Protein AF-A0A661GG64-F1 (afdb_monomer)

pLDDT: mean 76.2, std 14.27, range [30.06, 95.12]

Structure (mmCIF, N/CA/C/O backbone):
data_AF-A0A661GG64-F1
#
_entry.id   AF-A0A661GG64-F1
#
loop_
_atom_site.group_PDB
_atom_site.id
_atom_site.type_symbol
_atom_site.label_atom_id
_atom_site.label_alt_id
_atom_site.label_comp_id
_atom_site.label_asym_id
_atom_site.label_entity_id
_atom_site.label_seq_id
_atom_site.pdbx_PDB_ins_code
_atom_site.Cartn_x
_atom_site.Cartn_y
_atom_site.Cartn_z
_atom_site.occupancy
_atom_site.B_iso_or_equiv
_atom_site.auth_seq_id
_atom_site.auth_comp_id
_atom_site.auth_asym_id
_atom_site.auth_atom_id
_atom_site.pdbx_PDB_model_num
ATOM 1 N N . MET A 1 1 ? 3.952 -3.478 43.920 1.00 41.31 1 MET A N 1
ATOM 2 C CA . MET A 1 1 ? 2.700 -4.270 43.962 1.00 41.31 1 MET A CA 1
ATOM 3 C C . MET A 1 1 ? 1.398 -3.461 43.887 1.00 41.31 1 MET A C 1
ATOM 5 O O . MET A 1 1 ? 0.445 -3.997 43.349 1.00 41.31 1 MET A O 1
ATOM 9 N N . LYS A 1 2 ? 1.307 -2.190 44.330 1.00 33.94 2 LYS A N 1
ATOM 10 C CA . LYS A 1 2 ? 0.066 -1.386 44.162 1.00 33.94 2 LYS A CA 1
ATOM 11 C C . LYS A 1 2 ? -0.179 -0.842 42.740 1.00 33.94 2 LYS A C 1
ATOM 13 O O . LYS A 1 2 ? -1.325 -0.677 42.354 1.00 33.94 2 LYS A O 1
ATOM 18 N N . ARG A 1 3 ? 0.871 -0.614 41.936 1.00 30.06 3 ARG A N 1
ATOM 19 C CA . ARG A 1 3 ? 0.753 -0.073 40.561 1.00 30.06 3 ARG A CA 1
ATOM 20 C C . ARG A 1 3 ? 0.130 -1.041 39.548 1.00 30.06 3 ARG A C 1
ATOM 22 O O . ARG A 1 3 ? -0.479 -0.566 38.600 1.00 3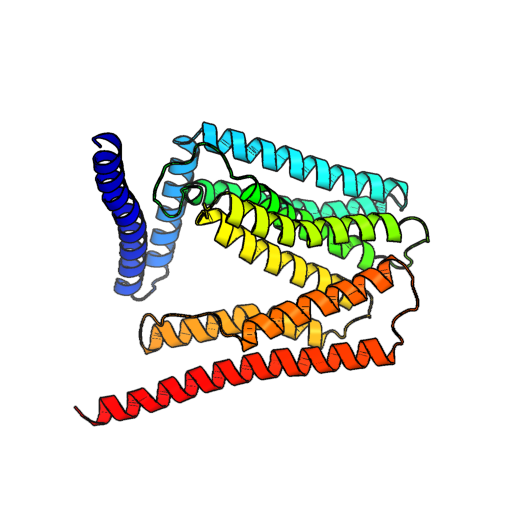0.06 3 ARG A O 1
ATOM 29 N N . THR A 1 4 ? 0.269 -2.351 39.755 1.00 36.44 4 THR A N 1
ATOM 30 C CA . THR A 1 4 ? -0.212 -3.422 38.860 1.00 36.44 4 THR A CA 1
ATOM 31 C C . THR A 1 4 ? -1.707 -3.722 39.014 1.00 36.44 4 THR A C 1
ATOM 33 O O . THR A 1 4 ? -2.356 -4.083 38.042 1.00 36.44 4 THR A O 1
ATOM 36 N N . ALA A 1 5 ? -2.284 -3.526 40.204 1.00 35.72 5 ALA A N 1
ATOM 37 C CA . ALA A 1 5 ? -3.713 -3.762 40.441 1.00 35.72 5 ALA A CA 1
ATOM 38 C C . ALA A 1 5 ? -4.600 -2.628 39.886 1.00 35.72 5 ALA A C 1
ATOM 40 O O . ALA A 1 5 ? -5.660 -2.883 39.323 1.00 35.72 5 ALA A O 1
ATOM 41 N N . THR A 1 6 ? -4.145 -1.372 39.983 1.00 38.12 6 THR A N 1
ATOM 42 C CA . THR A 1 6 ? -4.870 -0.209 39.437 1.00 38.12 6 THR A CA 1
ATOM 43 C C . THR A 1 6 ? -4.856 -0.184 37.907 1.00 38.12 6 THR A C 1
ATOM 45 O O . THR A 1 6 ? -5.827 0.247 37.296 1.00 38.12 6 THR A O 1
ATOM 48 N N . THR A 1 7 ? -3.784 -0.684 37.279 1.00 41.12 7 THR A N 1
ATOM 49 C CA . THR A 1 7 ? -3.731 -0.850 35.817 1.00 41.12 7 THR A CA 1
ATOM 50 C C . THR A 1 7 ? -4.644 -1.975 35.349 1.00 41.12 7 THR A C 1
ATOM 52 O O . THR A 1 7 ? -5.326 -1.778 34.357 1.00 41.12 7 THR A O 1
ATOM 55 N N . ALA A 1 8 ? -4.743 -3.098 36.070 1.00 34.66 8 ALA A N 1
ATOM 56 C CA . ALA A 1 8 ? -5.646 -4.196 35.707 1.00 34.66 8 ALA A CA 1
ATOM 57 C C . ALA A 1 8 ? -7.138 -3.793 35.734 1.00 34.66 8 ALA A C 1
ATOM 59 O O . ALA A 1 8 ? -7.859 -4.074 34.784 1.00 34.66 8 ALA A O 1
ATOM 60 N N . ALA A 1 9 ? -7.588 -3.059 36.759 1.00 35.28 9 ALA A N 1
ATOM 61 C CA . ALA A 1 9 ? -8.985 -2.610 36.861 1.00 35.28 9 ALA A CA 1
ATOM 62 C C . ALA A 1 9 ? -9.363 -1.520 35.829 1.00 35.28 9 ALA A C 1
ATOM 64 O O . ALA A 1 9 ? -10.492 -1.480 35.334 1.00 35.28 9 ALA A O 1
ATOM 65 N N . ALA A 1 10 ? -8.416 -0.647 35.469 1.00 40.19 10 ALA A N 1
ATOM 66 C CA . ALA A 1 10 ? -8.586 0.319 34.378 1.00 40.19 10 ALA A CA 1
ATOM 67 C C . ALA A 1 10 ? -8.561 -0.349 32.985 1.00 40.19 10 ALA A C 1
ATOM 69 O O . ALA A 1 10 ? -9.154 0.164 32.038 1.00 40.19 10 ALA A O 1
ATOM 70 N N . ASN A 1 11 ? -7.882 -1.495 32.869 1.00 40.41 11 ASN A N 1
ATOM 71 C CA . ASN A 1 11 ? -7.735 -2.265 31.636 1.00 40.41 11 ASN A CA 1
ATOM 72 C C . ASN A 1 11 ? -8.997 -3.079 31.307 1.00 40.41 11 ASN A C 1
ATOM 74 O O . ASN A 1 11 ? -9.466 -3.049 30.172 1.00 40.41 11 ASN A O 1
ATOM 78 N N . ASP A 1 12 ? -9.614 -3.712 32.313 1.00 42.12 12 ASP A N 1
ATOM 79 C CA . ASP A 1 12 ? -10.924 -4.349 32.134 1.00 42.12 12 ASP A CA 1
ATOM 80 C C . ASP A 1 12 ? -11.967 -3.315 31.707 1.00 42.12 12 ASP A C 1
ATOM 82 O O . ASP A 1 12 ? -12.683 -3.519 30.737 1.00 42.12 12 ASP A O 1
ATOM 86 N N . THR A 1 13 ? -12.010 -2.149 32.350 1.00 44.72 13 THR A N 1
ATOM 87 C CA . THR A 1 13 ? -13.020 -1.126 32.041 1.00 44.72 13 THR A CA 1
ATOM 88 C C . THR A 1 13 ? -12.858 -0.486 30.657 1.00 44.72 13 THR A C 1
ATOM 90 O O . THR A 1 13 ? -13.869 -0.239 30.001 1.00 44.72 13 THR A O 1
ATOM 93 N N . SER A 1 14 ? -11.637 -0.250 30.160 1.00 46.53 14 SER A N 1
ATOM 94 C CA . SER A 1 14 ? -11.428 0.339 28.825 1.00 46.53 14 SER A CA 1
ATOM 95 C C . SER A 1 14 ? -11.650 -0.668 27.690 1.00 46.53 14 SER A C 1
ATOM 97 O O . SER A 1 14 ? -12.318 -0.344 26.700 1.00 46.53 14 SER A O 1
ATOM 99 N N . HIS A 1 15 ? -11.167 -1.905 27.846 1.00 42.19 15 HIS A N 1
ATOM 100 C CA . HIS A 1 15 ? -11.357 -2.968 26.862 1.00 42.19 15 HIS A CA 1
ATOM 101 C C . HIS 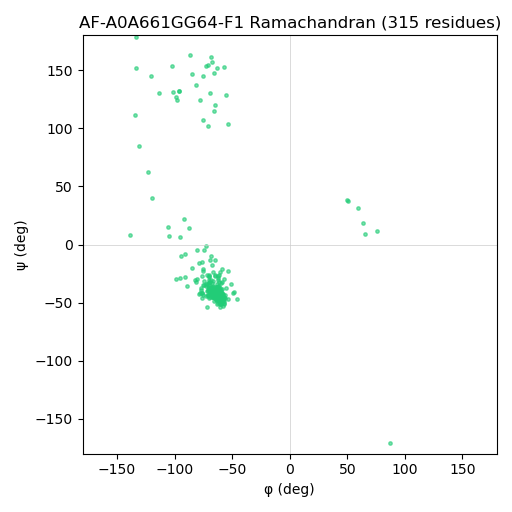A 1 15 ? -12.827 -3.421 26.817 1.00 42.19 15 HIS A C 1
ATOM 103 O O . HIS A 1 15 ? -13.368 -3.621 25.722 1.00 42.19 15 HIS A O 1
ATOM 109 N N . TYR A 1 16 ? -13.516 -3.479 27.969 1.00 48.59 16 TYR A N 1
ATOM 110 C CA . TYR A 1 16 ? -14.974 -3.633 28.016 1.00 48.59 16 TYR A CA 1
ATOM 111 C C . TYR A 1 16 ? -15.685 -2.447 27.369 1.00 48.59 16 TYR A C 1
ATOM 113 O O . TYR A 1 16 ? -16.569 -2.673 26.563 1.00 48.59 16 TYR A O 1
ATOM 121 N N . ALA A 1 17 ? -15.309 -1.192 27.630 1.00 51.25 17 ALA A N 1
ATOM 122 C CA . ALA A 1 17 ? -16.033 -0.041 27.076 1.00 51.25 17 ALA A CA 1
ATOM 123 C C . ALA A 1 17 ? -15.944 0.069 25.539 1.00 51.25 17 ALA A C 1
ATOM 125 O O . ALA A 1 17 ? -16.909 0.461 24.881 1.00 51.25 17 ALA A O 1
ATOM 126 N N . VAL A 1 18 ? -14.798 -0.271 24.935 1.00 53.00 18 VAL A N 1
ATOM 127 C CA . VAL A 1 18 ? -14.625 -0.234 23.469 1.00 53.00 18 VAL A CA 1
ATOM 128 C C . VAL A 1 18 ? -15.327 -1.406 22.788 1.00 53.00 18 VAL A C 1
ATOM 130 O O . VAL A 1 18 ? -15.977 -1.213 21.756 1.00 53.00 18 VAL A O 1
ATOM 133 N N . SER A 1 19 ? -15.197 -2.611 23.347 1.00 56.47 19 SER A N 1
ATOM 134 C CA . SER A 1 19 ? -15.905 -3.788 22.838 1.00 56.47 19 SER A CA 1
ATOM 135 C C . SER A 1 19 ? -17.413 -3.655 23.051 1.00 56.47 19 SER A C 1
ATOM 137 O O . SER A 1 19 ? -18.152 -3.885 22.106 1.00 56.47 19 SER A O 1
ATOM 139 N N . ALA A 1 20 ? -17.864 -3.149 24.201 1.00 59.03 20 ALA A N 1
ATOM 140 C CA . ALA A 1 20 ? -19.267 -2.854 24.483 1.00 59.03 20 ALA A CA 1
ATOM 141 C C . ALA A 1 20 ? -19.845 -1.851 23.488 1.00 59.03 20 ALA A C 1
ATOM 143 O O . ALA A 1 20 ? -20.860 -2.151 22.888 1.00 59.03 20 ALA A O 1
ATOM 144 N N . PHE A 1 21 ? -19.178 -0.724 23.218 1.00 65.31 21 PHE A N 1
ATOM 145 C CA . PHE A 1 21 ? -19.677 0.243 22.231 1.00 65.31 21 PHE A CA 1
ATOM 146 C C . PHE A 1 21 ? -19.769 -0.339 20.815 1.00 65.31 21 PHE A C 1
ATOM 148 O O . PHE A 1 21 ? -20.705 -0.049 20.075 1.00 65.31 21 PHE A O 1
ATOM 155 N N . THR A 1 22 ? -18.771 -1.132 20.415 1.00 64.19 22 THR A N 1
ATOM 156 C CA . THR A 1 22 ? -18.727 -1.724 19.070 1.00 64.19 22 THR A CA 1
ATOM 157 C C . THR A 1 22 ? -19.788 -2.812 18.930 1.00 64.19 22 THR A C 1
ATOM 159 O O . THR A 1 22 ? -20.499 -2.843 17.930 1.00 64.19 22 THR A O 1
ATOM 162 N N . ASN A 1 23 ? -19.931 -3.657 19.949 1.00 67.12 23 ASN A N 1
ATOM 163 C CA . ASN A 1 23 ? -20.942 -4.706 20.006 1.00 67.12 23 ASN A CA 1
ATOM 164 C C . ASN A 1 23 ? -22.347 -4.100 20.087 1.00 67.12 23 ASN A C 1
ATOM 166 O O . ASN A 1 23 ? -23.200 -4.492 19.312 1.00 67.12 23 ASN A O 1
ATOM 170 N N . GLU A 1 24 ? -22.562 -3.071 20.908 1.00 72.00 24 GLU A N 1
ATOM 171 C CA . GLU A 1 24 ? -23.842 -2.362 21.032 1.00 72.00 24 GLU A CA 1
ATOM 172 C C . GLU A 1 24 ? -24.269 -1.721 19.705 1.00 72.00 24 GLU A C 1
ATOM 174 O O . GLU A 1 24 ? -25.427 -1.825 19.311 1.00 72.00 24 GLU A O 1
ATOM 179 N N . LEU A 1 25 ? -23.333 -1.118 18.964 1.00 69.31 25 LEU A N 1
ATOM 180 C CA . LEU A 1 25 ? -23.600 -0.570 17.631 1.00 69.31 25 LEU A CA 1
ATOM 181 C C . LEU A 1 25 ? -23.926 -1.644 16.591 1.00 69.31 25 LEU A C 1
ATOM 183 O O . LEU A 1 25 ? -24.809 -1.435 15.760 1.00 69.31 25 LEU A O 1
ATOM 187 N N . ILE A 1 26 ? -23.203 -2.764 16.605 1.00 71.12 26 ILE A N 1
ATOM 188 C CA . ILE A 1 26 ? -23.466 -3.883 15.693 1.00 71.12 26 ILE A CA 1
ATOM 189 C C . ILE A 1 26 ? -24.816 -4.523 16.036 1.00 71.12 26 ILE A C 1
ATOM 191 O O . ILE A 1 26 ? -25.599 -4.789 15.128 1.00 71.12 26 ILE A O 1
ATOM 195 N N . ASP A 1 27 ? -25.127 -4.679 17.321 1.00 74.00 27 ASP A N 1
ATOM 196 C CA . ASP A 1 27 ? -26.396 -5.210 17.816 1.00 74.00 27 ASP A CA 1
ATOM 197 C C . ASP A 1 27 ? -27.567 -4.268 17.513 1.00 74.00 27 ASP A C 1
ATOM 199 O O . ASP A 1 27 ? -28.665 -4.735 17.221 1.00 74.00 27 ASP A O 1
ATOM 203 N N . ASP A 1 28 ? -27.368 -2.947 17.564 1.00 75.94 28 ASP A N 1
ATOM 204 C CA . ASP A 1 28 ? -28.364 -1.951 17.139 1.00 75.94 28 ASP A CA 1
ATOM 205 C C . ASP A 1 28 ? -28.673 -2.089 15.636 1.00 75.94 28 ASP A C 1
ATOM 207 O O . ASP A 1 28 ? -29.836 -2.051 15.232 1.00 75.94 28 ASP A O 1
ATOM 211 N N . VAL A 1 29 ? -27.649 -2.298 14.800 1.00 78.50 29 VAL A N 1
ATOM 212 C CA . VAL A 1 29 ? -27.828 -2.495 13.350 1.00 78.50 29 VAL A CA 1
ATOM 213 C C . VAL A 1 29 ? -28.449 -3.854 13.030 1.00 78.50 29 VAL A C 1
ATOM 215 O O . VAL A 1 29 ? -29.319 -3.934 12.160 1.00 78.50 29 VAL A O 1
ATOM 218 N N . ALA A 1 30 ? -28.045 -4.906 13.740 1.00 76.81 30 ALA A N 1
ATOM 219 C CA . ALA A 1 30 ? -28.598 -6.245 13.582 1.00 76.81 30 ALA A CA 1
ATOM 220 C C . ALA A 1 30 ? -30.078 -6.295 13.998 1.00 76.81 30 ALA A C 1
ATOM 222 O O . ALA A 1 30 ? -30.898 -6.861 13.274 1.00 76.81 30 ALA A O 1
ATOM 223 N N . ARG A 1 31 ? -30.449 -5.642 15.112 1.00 77.81 31 ARG A N 1
ATOM 224 C CA . ARG A 1 31 ? -31.844 -5.554 15.584 1.00 77.81 31 ARG A CA 1
ATOM 225 C C . ARG A 1 31 ? -32.761 -4.837 14.597 1.00 77.81 31 ARG A C 1
ATOM 227 O O . ARG A 1 31 ? -33.911 -5.236 14.429 1.00 77.81 31 ARG A O 1
ATOM 234 N N . ASP A 1 32 ? -32.252 -3.822 13.908 1.00 79.56 32 ASP A N 1
ATOM 235 C CA . ASP A 1 32 ? -33.014 -3.054 12.917 1.00 79.56 32 ASP A CA 1
ATOM 236 C C . ASP A 1 32 ? -32.874 -3.618 11.487 1.00 79.56 32 ASP A C 1
ATOM 238 O O . ASP A 1 32 ? -33.058 -2.898 10.504 1.00 79.56 32 ASP A O 1
ATOM 242 N N . HIS A 1 33 ? -32.514 -4.905 11.361 1.00 78.06 33 HIS A N 1
ATOM 243 C CA . HIS A 1 33 ? -32.389 -5.641 10.095 1.00 78.06 33 HIS A CA 1
ATOM 244 C C . HIS A 1 33 ? -31.549 -4.904 9.040 1.00 78.06 33 HIS A C 1
ATOM 246 O O . HIS A 1 33 ? -31.862 -4.925 7.849 1.00 78.06 33 HIS A O 1
ATOM 252 N N . TYR A 1 34 ? -30.472 -4.238 9.470 1.00 77.12 34 TYR A N 1
ATOM 253 C CA . TYR A 1 34 ? -29.557 -3.507 8.591 1.00 77.12 34 TYR A CA 1
ATOM 254 C C . TYR A 1 34 ? -30.230 -2.381 7.785 1.00 77.12 34 TYR A C 1
ATOM 256 O O . TYR A 1 34 ? -29.796 -2.058 6.675 1.00 77.12 34 TYR A O 1
ATOM 264 N N . SER A 1 35 ? -31.273 -1.749 8.338 1.00 84.94 35 SER A N 1
ATOM 265 C CA . SER A 1 35 ? -31.957 -0.624 7.697 1.00 84.94 35 SER A CA 1
ATOM 266 C C . SER A 1 35 ? -31.001 0.540 7.378 1.00 84.94 35 SER A C 1
ATOM 268 O O . SER A 1 35 ? -30.013 0.794 8.076 1.00 84.94 35 SER A O 1
ATOM 270 N N . LEU A 1 36 ? -31.327 1.332 6.348 1.00 83.44 36 LEU A N 1
ATOM 271 C CA . LEU A 1 36 ? -30.575 2.554 6.016 1.00 83.44 36 LEU A CA 1
ATOM 272 C C . LEU A 1 36 ? -30.516 3.548 7.190 1.00 83.44 36 LEU A C 1
ATOM 274 O O . LEU A 1 36 ? -29.552 4.305 7.319 1.00 83.44 36 LEU A O 1
ATOM 278 N N . ARG A 1 37 ? -31.537 3.555 8.058 1.00 85.00 37 ARG A N 1
ATOM 279 C CA . ARG A 1 37 ? -31.566 4.413 9.249 1.00 85.00 37 ARG A CA 1
ATOM 280 C C . ARG A 1 37 ? -30.562 3.934 10.292 1.00 85.00 37 ARG A C 1
ATOM 282 O O . ARG A 1 37 ? -29.824 4.764 10.816 1.00 85.00 37 ARG A O 1
ATOM 289 N N . ALA A 1 38 ? -30.482 2.629 10.540 1.00 79.94 38 ALA A N 1
ATOM 290 C CA . ALA A 1 38 ? -29.519 2.053 11.472 1.00 79.94 38 ALA A CA 1
ATOM 291 C C . ALA A 1 38 ? -28.071 2.305 11.031 1.00 79.94 38 ALA A C 1
ATOM 293 O O . ALA A 1 38 ? -27.255 2.770 11.829 1.00 79.94 38 ALA A O 1
ATOM 294 N N . TRP A 1 39 ? -27.776 2.132 9.737 1.00 79.62 39 TRP A N 1
ATOM 295 C CA . TRP A 1 39 ? -26.474 2.487 9.164 1.00 79.62 39 TRP A CA 1
ATOM 296 C C . TRP A 1 39 ? -26.137 3.970 9.340 1.00 79.62 39 TRP A C 1
ATOM 298 O O . TRP A 1 39 ? -25.021 4.310 9.737 1.00 79.62 39 TRP A O 1
ATOM 308 N N . ARG A 1 40 ? -27.102 4.870 9.109 1.00 86.12 40 ARG A N 1
ATOM 309 C CA . ARG A 1 40 ? -26.905 6.310 9.334 1.00 86.12 40 ARG A CA 1
ATOM 310 C C . ARG A 1 40 ? -26.613 6.619 10.804 1.00 86.12 40 ARG A C 1
ATOM 312 O O . ARG A 1 40 ? -25.717 7.416 11.082 1.00 86.12 40 ARG A O 1
ATOM 319 N N . THR A 1 41 ? -27.327 5.989 11.735 1.00 84.56 41 THR A N 1
ATOM 320 C CA . THR A 1 41 ? -27.089 6.145 13.177 1.00 84.56 41 THR A CA 1
ATOM 321 C C . THR A 1 41 ? -25.690 5.667 13.552 1.00 84.56 41 THR A C 1
ATOM 323 O O . THR A 1 41 ? -24.953 6.419 14.192 1.00 84.56 41 THR A O 1
ATOM 326 N N . LEU A 1 42 ? -25.279 4.486 13.081 1.00 84.12 42 LEU A N 1
ATOM 327 C CA . LEU A 1 42 ? -23.941 3.942 13.314 1.00 84.12 42 LEU A CA 1
ATOM 328 C C . LEU A 1 42 ? -22.845 4.879 12.804 1.00 84.12 42 LEU A C 1
ATOM 330 O O . LEU A 1 42 ? -21.910 5.198 13.543 1.00 84.12 42 LEU A O 1
ATOM 334 N N . LEU A 1 43 ? -22.979 5.371 11.571 1.00 82.19 43 LEU A N 1
ATOM 335 C CA . LEU A 1 43 ? -22.013 6.297 10.981 1.00 82.19 43 LEU A CA 1
ATOM 336 C C . LEU A 1 43 ? -21.964 7.622 11.749 1.00 82.19 43 LEU A C 1
ATOM 338 O O . LEU A 1 43 ? -20.878 8.125 12.034 1.00 82.19 43 LEU A O 1
ATOM 342 N N . SER A 1 44 ? -23.122 8.164 12.143 1.00 85.06 44 SER A N 1
ATOM 343 C CA . SER A 1 44 ? -23.190 9.423 12.894 1.00 85.06 44 SER A CA 1
ATOM 344 C C . SER A 1 44 ? -22.526 9.321 14.271 1.00 85.06 44 SER A C 1
ATOM 346 O O . SER A 1 44 ? -21.711 10.177 14.612 1.00 85.06 44 SER A O 1
ATOM 348 N N . ARG A 1 45 ? -22.790 8.239 15.021 1.00 84.19 45 ARG A N 1
ATOM 349 C CA . ARG A 1 45 ? -22.181 7.973 16.335 1.00 84.19 45 ARG A CA 1
ATOM 350 C C . ARG A 1 45 ? -20.684 7.680 16.228 1.00 84.19 45 ARG A C 1
ATOM 352 O O . ARG A 1 45 ? -19.907 8.103 17.082 1.00 84.19 45 ARG A O 1
ATOM 359 N N . SER A 1 46 ? -20.260 6.991 15.170 1.00 80.06 46 SER A N 1
ATOM 360 C CA . SER A 1 46 ? -18.836 6.750 14.904 1.00 80.06 46 SER A CA 1
ATOM 361 C C . SER A 1 46 ? -18.104 8.056 14.587 1.00 80.06 46 SER A C 1
ATOM 363 O O . SER A 1 46 ? -17.014 8.299 15.102 1.00 80.06 46 SER A O 1
ATOM 365 N N . CYS A 1 47 ? -18.729 8.937 13.798 1.00 82.25 47 CYS A N 1
ATOM 366 C CA . CYS A 1 47 ? -18.179 10.248 13.470 1.00 82.25 47 CYS A CA 1
ATOM 367 C C . CYS A 1 47 ? -18.103 11.165 14.701 1.00 82.25 47 CYS A C 1
ATOM 369 O O . CYS A 1 47 ? -17.056 11.764 14.943 1.00 82.25 47 CYS A O 1
ATOM 371 N N . SER A 1 48 ? -19.158 11.233 15.522 1.00 84.88 48 SER A N 1
ATOM 372 C CA . SER A 1 48 ? -19.146 12.050 16.743 1.00 84.88 48 SER A CA 1
ATOM 373 C C . SER A 1 48 ? -18.062 11.592 17.719 1.00 84.88 48 SER A C 1
ATOM 375 O O . SER A 1 48 ? -17.321 12.419 18.242 1.00 84.88 48 SER A O 1
ATOM 377 N N . ARG A 1 49 ? -17.901 10.275 17.898 1.00 83.38 49 ARG A N 1
ATOM 378 C CA . ARG A 1 49 ? -16.844 9.707 18.741 1.00 83.38 49 ARG A CA 1
ATOM 379 C C . ARG A 1 49 ? -15.449 10.044 18.221 1.00 83.38 49 ARG A C 1
ATOM 381 O O . ARG A 1 49 ? -14.600 10.466 18.994 1.00 83.38 49 ARG A O 1
ATOM 388 N N . SER A 1 50 ? -15.228 9.894 16.918 1.00 84.00 50 SER A N 1
ATOM 389 C CA . SER A 1 50 ? -13.962 10.260 16.278 1.00 84.00 50 SER A CA 1
ATOM 390 C C . SER A 1 50 ? -13.604 11.733 16.524 1.00 84.00 50 SER A C 1
ATOM 392 O O . SER A 1 50 ? -12.482 12.051 16.921 1.00 84.00 50 SER A O 1
ATOM 394 N N . LEU A 1 51 ? -14.580 12.635 16.373 1.00 84.12 51 LEU A N 1
ATOM 395 C CA . LEU A 1 51 ? -14.406 14.063 16.647 1.00 84.12 51 LEU A CA 1
ATOM 396 C C . LEU A 1 51 ? -14.097 14.344 18.125 1.00 84.12 51 LEU A C 1
ATOM 398 O O . LEU A 1 51 ? -13.248 15.189 18.424 1.00 84.12 51 LEU A O 1
ATOM 402 N N . ASP A 1 52 ? -14.747 13.635 19.046 1.00 84.62 52 ASP A N 1
ATOM 403 C CA . ASP A 1 52 ? -14.471 13.746 20.479 1.00 84.62 52 ASP A CA 1
ATOM 404 C C . ASP A 1 52 ? -13.064 13.242 20.830 1.00 84.62 52 ASP A C 1
ATOM 406 O O . ASP A 1 52 ? -12.351 13.904 21.587 1.00 84.62 52 ASP A O 1
ATOM 410 N N . ASP A 1 53 ? -12.625 12.125 20.246 1.00 82.81 53 ASP A N 1
ATOM 411 C CA . ASP A 1 53 ? -11.291 11.553 20.461 1.00 82.81 53 ASP A CA 1
ATOM 412 C C . ASP A 1 53 ? -10.183 12.507 19.986 1.00 82.81 53 ASP A C 1
ATOM 414 O O . ASP A 1 53 ? -9.174 12.687 20.682 1.00 82.81 53 ASP A O 1
ATOM 418 N N . ILE A 1 54 ? -10.401 13.176 18.845 1.00 83.69 54 ILE A N 1
ATOM 419 C CA . ILE A 1 54 ? -9.523 14.229 18.316 1.00 83.69 54 ILE A CA 1
ATOM 420 C C . ILE A 1 54 ? -9.408 15.393 19.310 1.00 83.69 54 ILE A C 1
ATOM 422 O O . ILE A 1 54 ? -8.301 15.847 19.605 1.00 83.69 54 ILE A O 1
ATOM 426 N N . ARG A 1 55 ? -10.536 15.870 19.851 1.00 83.75 55 ARG A N 1
ATOM 427 C CA . ARG A 1 55 ? -10.572 17.018 20.776 1.00 83.75 55 ARG A CA 1
ATOM 428 C C . ARG A 1 55 ? -9.966 16.699 22.139 1.00 83.75 55 ARG A C 1
ATOM 430 O O . ARG A 1 55 ? -9.314 17.554 22.733 1.00 83.75 55 ARG A O 1
ATOM 437 N N . ARG A 1 56 ? -10.174 15.479 22.638 1.00 83.31 56 ARG A N 1
ATOM 438 C CA . ARG A 1 56 ? -9.717 15.041 23.968 1.00 83.31 56 ARG A CA 1
ATOM 439 C C . ARG A 1 56 ? -8.233 14.681 24.018 1.00 83.31 56 ARG A C 1
ATOM 441 O O . ARG A 1 56 ? -7.676 14.606 25.108 1.00 83.31 56 ARG A O 1
ATOM 448 N N . SER A 1 57 ? -7.588 14.483 22.866 1.00 82.38 57 SER A N 1
ATOM 449 C CA . SER A 1 57 ? -6.217 13.959 22.787 1.00 82.38 57 SER A CA 1
ATOM 450 C C . SER A 1 57 ? -5.253 14.891 22.028 1.00 82.38 57 SER A C 1
ATOM 452 O O . SER A 1 57 ? -4.686 14.488 21.006 1.00 82.38 57 SER A O 1
ATOM 454 N N . PRO A 1 58 ? -5.005 16.128 22.505 1.00 85.56 58 PRO A N 1
ATOM 455 C CA . PRO A 1 58 ? -4.169 17.099 21.790 1.00 85.56 58 PRO A CA 1
ATOM 456 C C . PRO A 1 58 ? -2.721 16.623 21.594 1.00 85.56 58 PRO A C 1
ATOM 458 O O . PRO A 1 58 ? -2.097 16.929 20.578 1.00 85.56 58 PRO A O 1
ATOM 461 N N . GLU A 1 59 ? -2.181 15.836 22.527 1.00 86.25 59 GLU A N 1
ATOM 462 C CA . GLU A 1 59 ? -0.831 15.269 22.409 1.00 86.25 59 GLU A CA 1
ATOM 463 C C . GLU A 1 59 ? -0.732 14.220 21.294 1.00 86.25 59 GLU A C 1
ATOM 465 O O . GLU A 1 59 ? 0.218 14.257 20.503 1.00 86.25 59 GLU A O 1
ATOM 470 N N . ARG A 1 60 ? -1.752 13.354 21.159 1.00 86.00 60 ARG A N 1
ATOM 471 C CA . ARG A 1 60 ? -1.837 12.376 20.060 1.00 86.00 60 ARG A CA 1
ATOM 472 C C . ARG A 1 60 ? -1.883 13.100 18.724 1.00 86.00 60 ARG A C 1
ATOM 474 O O . ARG A 1 60 ? -1.134 12.756 17.812 1.00 86.00 60 ARG A O 1
ATOM 481 N N . MET A 1 61 ? -2.713 14.141 18.636 1.00 88.38 61 MET A N 1
ATOM 482 C CA . MET A 1 61 ? -2.863 14.930 17.417 1.00 88.38 61 MET A CA 1
ATOM 483 C C . MET A 1 61 ? -1.563 15.642 17.033 1.00 88.38 61 MET A C 1
ATOM 485 O O . MET A 1 61 ? -1.209 15.664 15.859 1.00 88.38 61 MET A O 1
ATOM 489 N N . ARG A 1 62 ? -0.795 16.145 18.009 1.00 89.06 62 ARG A N 1
ATOM 490 C CA . ARG A 1 62 ? 0.533 16.729 17.756 1.00 89.06 62 ARG A CA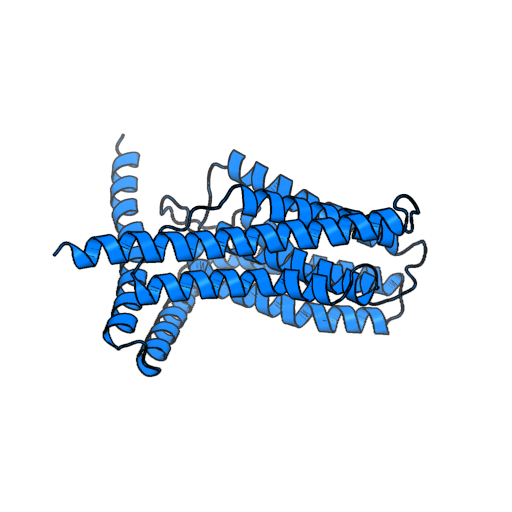 1
ATOM 491 C C . ARG A 1 62 ? 1.523 15.697 17.211 1.00 89.06 62 ARG A C 1
ATOM 493 O O . ARG A 1 62 ? 2.307 15.994 16.318 1.00 89.06 62 ARG A O 1
ATOM 500 N N . SER A 1 63 ? 1.498 14.471 17.730 1.00 89.31 63 SER A N 1
ATOM 501 C CA . SER A 1 63 ? 2.329 13.391 17.187 1.00 89.31 63 SER A CA 1
ATOM 502 C C . SER A 1 63 ? 1.916 13.012 15.763 1.00 89.31 63 SER A C 1
ATOM 504 O O . SER A 1 63 ? 2.782 12.759 14.930 1.00 89.31 63 SER A O 1
ATOM 506 N N . VAL A 1 64 ? 0.611 12.953 15.491 1.00 89.81 64 VAL A N 1
ATOM 507 C CA . VAL A 1 64 ? 0.056 12.651 14.166 1.00 89.81 64 VAL A CA 1
ATOM 508 C C . VAL A 1 64 ? 0.404 13.753 13.166 1.00 89.81 64 VAL A C 1
ATOM 510 O O . VAL A 1 64 ? 0.868 13.446 12.072 1.00 89.81 64 VAL A O 1
ATOM 513 N N . SER A 1 65 ? 0.276 15.027 13.542 1.00 90.94 65 SER A N 1
ATOM 514 C CA . SER A 1 65 ? 0.614 16.149 12.663 1.00 90.94 65 SER A CA 1
ATOM 515 C C . SER A 1 65 ? 2.092 16.163 12.276 1.00 90.94 65 SER A C 1
ATOM 517 O O . SER A 1 65 ? 2.399 16.429 11.117 1.00 90.94 65 SER A O 1
ATOM 519 N N . HIS A 1 66 ? 3.006 15.798 13.183 1.00 92.50 66 HIS A N 1
ATOM 520 C CA . HIS A 1 66 ? 4.418 15.632 12.828 1.00 92.50 66 HIS A CA 1
ATOM 521 C C . HIS A 1 66 ? 4.614 14.573 11.737 1.00 92.50 66 HIS A C 1
ATOM 523 O O . HIS A 1 66 ? 5.322 14.832 10.770 1.00 92.50 66 HIS A O 1
ATOM 529 N N . TRP A 1 67 ? 3.959 13.413 11.841 1.00 92.62 67 TRP A N 1
ATOM 530 C CA . TRP A 1 67 ? 4.030 12.380 10.801 1.00 92.62 67 TRP A CA 1
ATOM 531 C C . TRP A 1 67 ? 3.417 12.836 9.477 1.00 92.62 67 TRP A C 1
ATOM 533 O O . TRP A 1 67 ? 4.002 12.587 8.428 1.00 92.62 67 TRP A O 1
ATOM 543 N N . ILE A 1 68 ? 2.292 13.555 9.512 1.00 94.19 68 ILE A N 1
ATOM 544 C CA . ILE A 1 68 ? 1.676 14.139 8.312 1.00 94.19 68 ILE A CA 1
ATOM 545 C C . ILE A 1 68 ? 2.655 15.098 7.627 1.00 94.19 68 ILE A C 1
ATOM 547 O O . ILE A 1 68 ? 2.859 14.999 6.421 1.00 94.19 68 ILE A O 1
ATOM 551 N N . VAL A 1 69 ? 3.302 15.991 8.381 1.00 95.12 69 VAL A N 1
ATOM 552 C CA . VAL A 1 69 ? 4.272 16.947 7.828 1.00 95.12 69 VAL A CA 1
ATOM 553 C C . VAL A 1 69 ? 5.509 16.233 7.289 1.00 95.12 69 VAL A C 1
ATOM 555 O O . VAL A 1 69 ? 5.935 16.543 6.180 1.00 95.12 69 VAL A O 1
ATOM 558 N N . ILE A 1 70 ? 6.070 15.268 8.023 1.00 92.38 70 ILE A N 1
ATOM 559 C CA . ILE A 1 70 ? 7.256 14.508 7.597 1.00 92.38 70 ILE A CA 1
ATOM 560 C C . ILE A 1 70 ? 6.968 13.752 6.297 1.00 92.38 70 ILE A C 1
ATOM 562 O O . ILE A 1 70 ? 7.691 13.914 5.317 1.00 92.38 70 ILE A O 1
ATOM 566 N N . VAL A 1 71 ? 5.897 12.957 6.267 1.00 91.75 71 VAL A N 1
ATOM 567 C CA . VAL A 1 71 ? 5.540 12.132 5.104 1.00 91.75 71 VAL A CA 1
ATOM 568 C C . VAL A 1 71 ? 5.094 13.001 3.931 1.00 91.75 71 VAL A C 1
ATOM 570 O O . VAL A 1 71 ? 5.475 12.735 2.794 1.00 91.75 71 VAL A O 1
ATOM 573 N N . GLY A 1 72 ? 4.345 14.072 4.200 1.00 93.38 72 GLY A N 1
ATOM 574 C CA . GLY A 1 72 ? 3.939 15.038 3.185 1.00 93.38 72 GLY A CA 1
ATOM 575 C C . GLY A 1 72 ? 5.137 15.746 2.547 1.00 93.38 72 GLY A C 1
ATOM 576 O O . GLY A 1 72 ? 5.229 15.839 1.326 1.00 93.38 72 GLY A O 1
ATOM 577 N N . SER A 1 73 ? 6.103 16.177 3.363 1.00 92.19 73 SER A N 1
ATOM 578 C CA . SER A 1 73 ? 7.343 16.798 2.881 1.00 92.19 73 SER A CA 1
ATOM 579 C C . SER A 1 73 ? 8.195 15.809 2.090 1.00 92.19 73 SER A C 1
ATOM 581 O O . SER A 1 73 ? 8.754 16.176 1.061 1.00 92.19 73 SER A O 1
ATOM 583 N N . LEU A 1 74 ? 8.266 14.550 2.532 1.00 89.44 74 LEU A N 1
ATOM 584 C CA . LEU A 1 74 ? 8.982 13.491 1.824 1.00 89.44 74 LEU A CA 1
ATOM 585 C C . LEU A 1 74 ? 8.351 13.201 0.454 1.00 89.44 74 LEU A C 1
ATOM 587 O O . LEU A 1 74 ? 9.068 13.151 -0.541 1.00 89.44 74 LEU A O 1
ATOM 591 N N . GLY A 1 75 ? 7.024 13.068 0.378 1.00 88.75 75 GLY A N 1
ATOM 592 C CA . GLY A 1 75 ? 6.313 12.879 -0.889 1.00 88.75 75 GLY A CA 1
ATOM 593 C C . GLY A 1 75 ? 6.497 14.059 -1.845 1.00 88.75 75 GLY A C 1
ATOM 594 O O . GLY A 1 75 ? 6.820 13.860 -3.015 1.00 88.75 75 GLY A O 1
ATOM 595 N N . ALA A 1 76 ? 6.398 15.291 -1.336 1.00 89.38 76 ALA A N 1
ATOM 596 C CA . ALA A 1 76 ? 6.670 16.497 -2.115 1.00 89.38 76 ALA A CA 1
ATOM 597 C C . ALA A 1 76 ? 8.124 16.556 -2.611 1.00 89.38 76 ALA A C 1
ATOM 599 O O . ALA A 1 76 ? 8.359 16.880 -3.774 1.00 89.38 76 ALA A O 1
ATOM 600 N N . LEU A 1 77 ? 9.096 16.196 -1.765 1.00 86.69 77 LEU A N 1
ATOM 601 C CA . LEU A 1 77 ? 10.508 16.119 -2.141 1.00 86.69 77 LEU A CA 1
ATOM 602 C C . LEU A 1 77 ? 10.737 15.077 -3.241 1.00 86.69 77 LEU A C 1
ATOM 604 O O . LEU A 1 77 ? 11.450 15.367 -4.194 1.00 86.69 77 LEU A O 1
ATOM 608 N N . ILE A 1 78 ? 10.113 13.898 -3.155 1.00 82.44 78 ILE A N 1
ATOM 609 C CA . ILE A 1 78 ? 10.205 12.858 -4.194 1.00 82.44 78 ILE A CA 1
ATOM 610 C C . ILE A 1 78 ? 9.662 13.379 -5.526 1.00 82.44 78 ILE A C 1
ATOM 612 O O . ILE A 1 78 ? 10.323 13.227 -6.551 1.00 82.44 78 ILE A O 1
ATOM 616 N N . ILE A 1 79 ? 8.494 14.030 -5.520 1.00 83.25 79 ILE A N 1
ATOM 617 C CA . ILE A 1 79 ? 7.902 14.618 -6.731 1.00 83.25 79 ILE A CA 1
ATOM 618 C C . ILE A 1 79 ? 8.806 15.722 -7.293 1.00 83.25 79 ILE A C 1
ATOM 620 O O . ILE A 1 79 ? 9.019 15.784 -8.501 1.00 83.25 79 ILE A O 1
ATOM 624 N N . LEU A 1 80 ? 9.373 16.573 -6.435 1.00 83.38 80 LEU A N 1
ATOM 625 C CA . LEU A 1 80 ? 10.261 17.658 -6.848 1.00 83.38 80 LEU A CA 1
ATOM 626 C C . LEU A 1 80 ? 11.576 17.126 -7.432 1.00 83.38 80 LEU A C 1
ATOM 628 O O . LEU A 1 80 ? 12.007 17.579 -8.491 1.00 83.38 80 LEU A O 1
ATOM 632 N N . LEU A 1 81 ? 12.186 16.122 -6.806 1.00 78.19 81 LEU A N 1
ATOM 633 C CA . LEU A 1 81 ? 13.362 15.448 -7.352 1.00 78.19 81 LEU A CA 1
ATOM 634 C C . LEU A 1 81 ? 13.029 14.774 -8.686 1.00 78.19 81 LEU A C 1
ATOM 636 O O . LEU A 1 81 ? 13.774 14.929 -9.649 1.00 78.19 81 LEU A O 1
ATOM 640 N N . ALA A 1 82 ? 11.880 14.104 -8.788 1.00 73.00 82 ALA A N 1
ATOM 641 C CA . ALA A 1 82 ? 11.417 13.526 -10.045 1.00 73.00 82 ALA A CA 1
ATOM 642 C C . ALA A 1 82 ? 11.207 14.597 -11.128 1.00 73.00 82 ALA A C 1
ATOM 644 O O . ALA A 1 82 ? 11.564 14.365 -12.279 1.00 73.00 82 ALA A O 1
ATOM 645 N N . SER A 1 83 ? 10.707 15.782 -10.759 1.00 75.00 83 SER A N 1
ATOM 646 C CA . SER A 1 83 ? 10.535 16.924 -11.665 1.00 75.00 83 SER A CA 1
ATOM 647 C C . SER A 1 83 ? 11.850 17.482 -12.200 1.00 75.00 83 SER A C 1
ATOM 649 O O . SER A 1 83 ? 11.867 18.058 -13.277 1.00 75.00 83 SER A O 1
ATOM 651 N N . HIS A 1 84 ? 12.956 17.308 -11.471 1.00 73.06 84 HIS A N 1
ATOM 652 C CA . HIS A 1 84 ? 14.270 17.747 -11.930 1.00 73.06 84 HIS A CA 1
ATOM 653 C C . HIS A 1 84 ? 14.825 16.835 -13.032 1.00 73.06 84 HIS A C 1
ATOM 655 O O . HIS A 1 84 ? 15.486 17.301 -13.955 1.00 73.06 84 HIS A O 1
ATOM 661 N N . TYR A 1 85 ? 14.535 15.534 -12.949 1.00 66.56 85 TYR A N 1
ATOM 662 C CA . TYR A 1 85 ? 14.984 14.536 -13.925 1.00 66.56 85 TYR A CA 1
ATOM 663 C C . TYR A 1 85 ? 13.993 14.313 -15.080 1.00 66.56 85 TYR A C 1
ATOM 665 O O . TYR A 1 85 ? 14.304 13.589 -16.025 1.00 66.56 85 TYR A O 1
ATOM 673 N N . GLN A 1 86 ? 12.791 14.886 -15.006 1.00 67.62 86 GLN A N 1
ATOM 674 C CA . GLN A 1 86 ? 11.702 14.686 -15.966 1.00 67.62 86 GLN A CA 1
ATOM 675 C C . GLN A 1 86 ? 11.072 16.031 -16.372 1.00 67.62 86 GLN A C 1
ATOM 677 O O . GLN A 1 86 ? 11.483 17.082 -15.902 1.00 67.62 86 GLN A O 1
ATOM 682 N N . SER A 1 87 ? 10.080 16.034 -17.270 1.00 70.62 87 SER A N 1
ATOM 683 C CA . SER A 1 87 ? 9.361 17.265 -17.628 1.00 70.62 87 SER A CA 1
ATOM 684 C C . SER A 1 87 ? 8.422 17.736 -16.508 1.00 70.62 87 SER A C 1
ATOM 686 O O . SER A 1 87 ? 7.902 16.934 -15.730 1.00 70.62 87 SER A O 1
ATOM 688 N N . THR A 1 88 ? 8.144 19.041 -16.451 1.00 75.31 88 THR A N 1
ATOM 689 C CA . THR A 1 88 ? 7.220 19.646 -15.473 1.00 75.31 88 THR A CA 1
ATOM 690 C C . THR A 1 88 ? 5.825 19.010 -15.509 1.00 75.31 88 THR A C 1
ATOM 692 O O . THR A 1 88 ? 5.236 18.762 -14.458 1.00 75.31 88 THR A O 1
ATOM 695 N N . ASP A 1 89 ? 5.332 18.644 -16.694 1.00 77.44 89 ASP A N 1
ATOM 696 C CA . ASP A 1 89 ? 4.029 17.984 -16.871 1.00 77.44 89 ASP A CA 1
ATOM 697 C C . ASP A 1 89 ? 3.939 16.642 -16.130 1.00 77.44 89 ASP A C 1
ATOM 699 O O . ASP A 1 89 ? 2.884 16.266 -15.609 1.00 77.44 89 ASP A O 1
ATOM 703 N N . ARG A 1 90 ? 5.067 15.930 -16.026 1.00 75.00 90 ARG A N 1
ATOM 704 C CA . ARG A 1 90 ? 5.166 14.658 -15.299 1.00 75.00 90 ARG A CA 1
ATOM 705 C C . ARG A 1 90 ? 5.114 14.873 -13.785 1.00 75.00 90 ARG A C 1
ATOM 707 O O . ARG A 1 90 ? 4.488 14.112 -13.059 1.00 75.00 90 ARG A O 1
ATOM 714 N N . ALA A 1 91 ? 5.695 15.952 -13.278 1.00 78.19 91 ALA A N 1
ATOM 715 C CA . ALA A 1 91 ? 5.586 16.270 -11.855 1.00 78.19 91 ALA A CA 1
ATOM 716 C C . ALA A 1 91 ? 4.148 16.631 -11.448 1.00 78.19 91 ALA A C 1
ATOM 718 O O . ALA A 1 91 ? 3.669 16.210 -10.394 1.00 78.19 91 ALA A O 1
ATOM 719 N N . LEU A 1 92 ? 3.440 17.373 -12.304 1.00 83.38 92 LEU A N 1
ATOM 720 C CA . LEU A 1 92 ? 2.048 17.767 -12.070 1.00 83.38 92 LEU A CA 1
ATOM 721 C C . LEU A 1 92 ? 1.108 16.563 -12.024 1.00 83.38 92 LEU A C 1
ATOM 723 O O . LEU A 1 92 ? 0.205 16.505 -11.193 1.00 83.38 92 LEU A O 1
ATOM 727 N N . THR A 1 93 ? 1.342 15.582 -12.884 1.00 82.31 93 THR A N 1
ATOM 728 C CA . THR A 1 93 ? 0.564 14.344 -12.918 1.00 82.31 93 THR A CA 1
ATOM 729 C C . THR A 1 93 ? 0.867 13.462 -11.701 1.00 82.31 93 THR A C 1
ATOM 731 O O . THR A 1 93 ? -0.076 12.980 -11.075 1.00 82.31 93 THR A O 1
ATOM 734 N N . ALA A 1 94 ? 2.126 13.357 -11.255 1.00 82.31 94 ALA A N 1
ATOM 735 C CA . ALA A 1 94 ? 2.461 12.706 -9.980 1.00 82.31 94 ALA A CA 1
ATOM 736 C C . ALA A 1 94 ? 1.718 13.340 -8.795 1.00 82.31 94 ALA A C 1
ATOM 738 O O . ALA A 1 94 ? 1.129 12.642 -7.969 1.00 82.31 94 ALA A O 1
ATOM 739 N N . LEU A 1 95 ? 1.705 14.673 -8.742 1.00 87.19 95 LEU A N 1
ATOM 740 C CA . LEU A 1 95 ? 1.024 15.434 -7.702 1.00 87.19 95 LEU A CA 1
ATOM 741 C C . LEU A 1 95 ? -0.499 15.257 -7.760 1.00 87.19 95 LEU A C 1
ATOM 743 O O . LEU A 1 95 ? -1.127 15.078 -6.718 1.00 87.19 95 LEU A O 1
ATOM 747 N N . ALA A 1 96 ? -1.085 15.241 -8.960 1.00 87.38 96 ALA A N 1
ATOM 748 C CA . ALA A 1 96 ? -2.516 15.029 -9.161 1.00 87.38 96 ALA A CA 1
ATOM 749 C C . ALA A 1 96 ? -2.986 13.641 -8.692 1.00 87.38 96 ALA A C 1
ATOM 751 O O . ALA A 1 96 ? -4.094 13.523 -8.174 1.00 87.38 96 ALA A O 1
ATOM 752 N N . PHE A 1 97 ? -2.149 12.606 -8.824 1.00 84.81 97 PHE A N 1
ATOM 753 C CA . PHE A 1 97 ? -2.442 11.271 -8.289 1.00 84.81 97 PHE A CA 1
ATOM 754 C C . PHE A 1 97 ? -2.176 11.169 -6.784 1.00 84.81 97 PHE A C 1
ATOM 756 O O . PHE A 1 97 ? -2.968 10.581 -6.045 1.00 84.81 97 PHE A O 1
ATOM 763 N N . TRP A 1 98 ? -1.062 11.730 -6.316 1.00 90.75 98 TRP A N 1
ATOM 764 C CA . TRP A 1 98 ? -0.628 11.557 -4.935 1.00 90.75 98 TRP A CA 1
ATOM 765 C C . TRP A 1 98 ? -1.429 12.400 -3.942 1.00 90.75 98 TRP A C 1
ATOM 767 O O . TRP A 1 98 ? -1.797 11.894 -2.887 1.00 90.75 98 TRP A O 1
ATOM 777 N N . LEU A 1 99 ? -1.749 13.657 -4.259 1.00 92.75 99 LEU A N 1
ATOM 778 C CA . LEU A 1 99 ? -2.376 14.576 -3.304 1.00 92.75 99 LEU A CA 1
ATOM 779 C C . LEU A 1 99 ? -3.772 14.117 -2.821 1.00 92.75 99 LEU A C 1
ATOM 781 O O . LEU A 1 99 ? -4.012 14.157 -1.606 1.00 92.75 99 LEU A O 1
ATOM 785 N N . PRO A 1 100 ? -4.688 13.635 -3.690 1.00 94.31 100 PRO A N 1
ATOM 786 C CA . PRO A 1 100 ? -5.970 13.092 -3.240 1.00 94.31 100 PRO A CA 1
ATOM 787 C C . PRO A 1 100 ? -5.798 11.850 -2.361 1.00 94.31 100 PRO A C 1
ATOM 789 O O . PRO A 1 100 ? -6.458 11.726 -1.329 1.00 94.31 100 PRO A O 1
ATOM 792 N N . TRP A 1 101 ? -4.873 10.957 -2.724 1.00 93.75 101 TRP A N 1
ATOM 793 C CA . TRP A 1 101 ? -4.586 9.757 -1.940 1.00 93.75 101 TRP A CA 1
ATOM 794 C C . TRP A 1 101 ? -3.971 10.086 -0.580 1.00 93.75 101 TRP A C 1
ATOM 796 O O . TRP A 1 101 ? -4.405 9.561 0.442 1.00 93.75 101 TRP A O 1
ATOM 806 N N . PHE A 1 102 ? -3.000 11.000 -0.547 1.00 94.69 102 PHE A N 1
ATOM 807 C CA . PHE A 1 102 ? -2.389 11.487 0.683 1.00 94.69 102 PHE A CA 1
ATOM 808 C C . PHE A 1 102 ? -3.449 12.084 1.609 1.00 94.69 102 PHE A C 1
ATOM 810 O O . PHE A 1 102 ? -3.486 11.769 2.795 1.00 94.69 102 PHE A O 1
ATOM 817 N N . THR A 1 103 ? -4.376 12.868 1.057 1.00 94.31 103 THR A N 1
ATOM 818 C CA . THR A 1 103 ? -5.490 13.446 1.815 1.00 94.31 103 THR A CA 1
ATOM 819 C C . THR A 1 103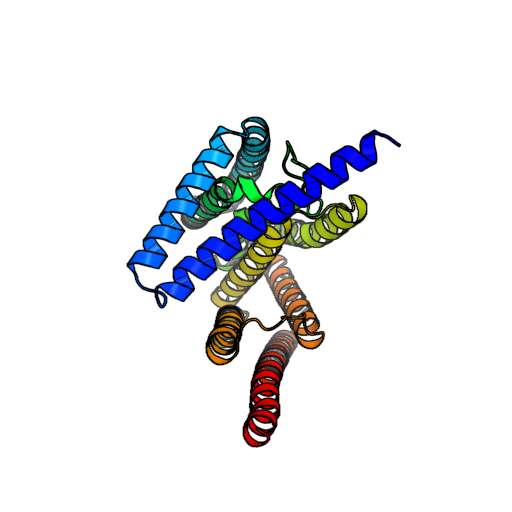 ? -6.420 12.361 2.362 1.00 94.31 103 THR A C 1
ATOM 821 O O . THR A 1 103 ? -6.811 12.432 3.525 1.00 94.31 103 THR A O 1
ATOM 824 N N . ALA A 1 104 ? -6.729 11.324 1.578 1.00 93.50 104 ALA A N 1
ATOM 825 C CA . ALA A 1 104 ? -7.507 10.176 2.045 1.00 93.50 104 ALA A CA 1
ATOM 826 C C . ALA A 1 104 ? -6.784 9.400 3.165 1.00 93.50 104 ALA A C 1
ATOM 828 O O . ALA A 1 104 ? -7.406 9.050 4.169 1.00 93.50 104 ALA A O 1
ATOM 829 N N . ALA A 1 105 ? -5.469 9.190 3.047 1.00 92.88 105 ALA A N 1
ATOM 830 C CA . ALA A 1 105 ? -4.654 8.542 4.074 1.00 92.88 105 ALA A CA 1
ATOM 831 C C . ALA A 1 105 ? -4.593 9.375 5.367 1.00 92.88 105 ALA A C 1
ATOM 833 O O . ALA A 1 105 ? -4.735 8.831 6.462 1.00 92.88 105 ALA A O 1
ATOM 834 N N . VAL A 1 106 ? -4.437 10.699 5.256 1.00 93.75 106 VAL A N 1
ATOM 835 C CA . VAL A 1 106 ? -4.484 11.635 6.392 1.00 93.75 106 VAL A CA 1
ATOM 836 C C . VAL A 1 106 ? -5.860 11.621 7.048 1.00 93.75 106 VAL A C 1
ATOM 838 O O . VAL A 1 106 ? -5.955 11.518 8.269 1.00 93.75 106 VAL A O 1
ATOM 841 N N . PHE A 1 107 ? -6.929 11.685 6.253 1.00 92.81 107 PHE A N 1
ATOM 842 C CA . PHE A 1 107 ? -8.299 11.608 6.750 1.00 92.81 107 PHE A CA 1
ATOM 843 C C . PHE A 1 107 ? -8.526 10.310 7.525 1.00 92.81 107 PHE A C 1
ATOM 845 O O . PHE A 1 107 ? -9.032 10.346 8.648 1.00 92.81 107 PHE A O 1
ATOM 852 N N . PHE A 1 108 ? -8.092 9.174 6.974 1.00 90.62 108 PHE A N 1
ATOM 853 C CA . PHE A 1 108 ? -8.141 7.890 7.661 1.00 90.62 108 PHE A CA 1
ATOM 854 C C . PHE A 1 108 ? -7.386 7.943 8.996 1.00 90.62 108 PHE A C 1
ATOM 856 O O . PHE A 1 108 ? -7.964 7.624 10.030 1.00 90.62 108 PHE A O 1
ATOM 863 N N . LEU A 1 109 ? -6.136 8.414 8.998 1.00 89.62 109 LEU A N 1
ATOM 864 C CA . LEU A 1 109 ? -5.288 8.499 10.189 1.00 89.62 109 LEU A CA 1
ATOM 865 C C . LEU A 1 109 ? -5.915 9.365 11.297 1.00 89.62 109 LEU A C 1
ATOM 867 O O . LEU A 1 109 ? -5.939 8.970 12.463 1.00 89.62 109 LEU A O 1
ATOM 871 N N . VAL A 1 110 ? -6.441 10.535 10.929 1.00 89.06 110 VAL A N 1
ATOM 872 C CA . VAL A 1 110 ? -7.045 11.508 11.852 1.00 89.06 110 VAL A CA 1
ATOM 873 C C . VAL A 1 110 ? -8.360 10.986 12.421 1.00 89.06 110 VAL A C 1
ATOM 875 O O . VAL A 1 110 ? -8.568 11.046 13.632 1.00 89.06 110 VAL A O 1
ATOM 878 N N . THR A 1 111 ? -9.230 10.426 11.577 1.00 85.75 111 THR A N 1
ATOM 879 C CA . THR A 1 111 ? -10.529 9.892 12.020 1.00 85.75 111 THR A CA 1
ATOM 880 C C . THR A 1 111 ? -10.390 8.674 12.934 1.00 85.75 111 THR A C 1
ATOM 882 O O . THR A 1 111 ? -11.262 8.406 13.760 1.00 85.75 111 THR A O 1
ATOM 885 N N . HIS A 1 112 ? -9.269 7.966 12.850 1.00 86.56 112 HIS A N 1
ATOM 886 C CA . HIS A 1 112 ? -9.012 6.734 13.586 1.00 86.56 112 HIS A CA 1
ATOM 887 C C . HIS A 1 112 ? -8.026 6.906 14.752 1.00 86.56 112 HIS A C 1
ATOM 889 O O . HIS A 1 112 ? -7.563 5.914 15.319 1.00 86.56 112 HIS A O 1
ATOM 895 N N . ILE A 1 113 ? -7.754 8.147 15.176 1.00 84.25 113 ILE A N 1
ATOM 896 C CA . ILE A 1 113 ? -6.812 8.462 16.264 1.00 84.25 113 ILE A CA 1
ATOM 897 C C . ILE A 1 113 ? -7.192 7.836 17.618 1.00 84.25 113 ILE A C 1
ATOM 899 O O . ILE A 1 113 ? -6.327 7.592 18.459 1.00 84.25 113 ILE A O 1
ATOM 903 N N . GLY A 1 114 ? -8.473 7.521 17.829 1.00 77.19 114 GLY A N 1
ATOM 904 C CA . GLY A 1 114 ? -8.943 6.789 19.009 1.00 77.19 114 GLY A CA 1
ATOM 905 C C . GLY A 1 114 ? -8.422 5.347 19.097 1.00 77.19 114 GLY A C 1
ATOM 906 O O . GLY A 1 114 ? -8.519 4.727 20.147 1.00 77.19 114 GLY A O 1
ATOM 907 N N . MET A 1 115 ? -7.841 4.800 18.022 1.00 78.56 115 MET A N 1
ATOM 908 C CA . MET A 1 115 ? -7.287 3.438 17.980 1.00 78.56 115 MET A CA 1
ATOM 909 C C . MET A 1 115 ? -5.778 3.367 18.268 1.00 78.56 115 MET A C 1
ATOM 911 O O . MET A 1 115 ? -5.180 2.301 18.107 1.00 78.56 115 MET A O 1
ATOM 915 N N . VAL A 1 116 ? -5.153 4.486 18.659 1.00 76.06 116 VAL A N 1
ATOM 916 C CA . VAL A 1 116 ? -3.718 4.566 19.015 1.00 76.06 116 VAL A CA 1
ATOM 917 C C . VAL A 1 116 ? -3.406 3.828 20.323 1.00 76.06 116 VAL A C 1
ATOM 919 O O . VAL A 1 116 ? -2.241 3.582 20.627 1.00 76.06 116 VAL A O 1
ATOM 922 N N . ASP A 1 117 ? -4.431 3.465 21.089 1.00 72.56 117 ASP A N 1
ATOM 923 C CA . ASP A 1 117 ? -4.262 2.726 22.331 1.00 72.56 117 ASP A CA 1
ATOM 924 C C . ASP A 1 117 ? -3.704 1.322 22.084 1.00 72.56 117 ASP A C 1
ATOM 926 O O . ASP A 1 117 ? -3.909 0.697 21.036 1.00 72.56 117 ASP A O 1
ATOM 930 N N . ASP A 1 118 ? -2.914 0.872 23.054 1.00 64.94 118 ASP A N 1
ATOM 931 C CA . ASP A 1 118 ? -2.274 -0.437 23.018 1.00 64.94 118 ASP A CA 1
ATOM 932 C C . ASP A 1 118 ? -3.302 -1.563 23.143 1.00 64.94 118 ASP A C 1
ATOM 934 O O . ASP A 1 118 ? -4.386 -1.360 23.692 1.00 64.94 118 ASP A O 1
ATOM 938 N N . ASP A 1 119 ? -2.931 -2.779 22.744 1.00 60.53 119 ASP A N 1
ATOM 939 C CA . ASP A 1 119 ? -3.756 -3.975 22.983 1.00 60.53 119 ASP A CA 1
ATOM 940 C C . ASP A 1 119 ? -4.019 -4.221 24.479 1.00 60.53 119 ASP A C 1
ATOM 942 O O . ASP A 1 119 ? -4.991 -4.868 24.856 1.00 60.53 119 ASP A O 1
ATOM 946 N N . LEU A 1 120 ? -3.171 -3.649 25.338 1.00 56.88 120 LEU A N 1
ATOM 947 C CA . LEU A 1 120 ? -3.294 -3.641 26.796 1.00 56.88 120 LEU A CA 1
ATOM 948 C C . LEU A 1 120 ? -4.132 -2.466 27.338 1.00 56.88 120 LEU A C 1
ATOM 950 O O . LEU A 1 120 ? -4.000 -2.132 28.513 1.00 56.88 120 LEU A O 1
ATOM 954 N N . GLY A 1 121 ? -4.892 -1.761 26.491 1.00 60.06 121 GLY A N 1
ATOM 955 C CA . GLY A 1 121 ? -5.801 -0.680 26.898 1.00 60.06 121 GLY A CA 1
ATOM 956 C C . GLY A 1 121 ? -5.118 0.557 27.495 1.00 60.06 121 GLY A C 1
ATOM 957 O O . GLY A 1 121 ? -5.792 1.434 28.039 1.00 60.06 121 GLY A O 1
ATOM 958 N N . LEU A 1 122 ? -3.783 0.636 27.425 1.00 63.00 122 LEU A N 1
ATOM 959 C CA . LEU A 1 122 ? -3.012 1.738 27.987 1.00 63.00 122 LEU A CA 1
ATOM 960 C C . LEU A 1 122 ? -3.088 2.962 27.063 1.00 63.00 122 LEU A C 1
ATOM 962 O O . LEU A 1 122 ? -2.698 2.858 25.892 1.00 63.00 122 LEU A O 1
ATOM 966 N N . PRO A 1 123 ? -3.532 4.128 27.575 1.00 65.31 123 PRO A N 1
ATOM 967 C CA . PRO A 1 123 ? -3.654 5.327 26.769 1.00 65.31 123 PRO A CA 1
ATOM 968 C C . PRO A 1 123 ? -2.277 5.798 26.304 1.00 65.31 123 PRO A C 1
ATOM 970 O O . PRO A 1 123 ? -1.393 6.112 27.106 1.00 65.31 123 PRO A O 1
ATOM 973 N N . ARG A 1 124 ? -2.090 5.861 24.986 1.00 71.50 124 ARG A N 1
ATOM 974 C CA . ARG A 1 124 ? -0.842 6.328 24.368 1.00 71.50 124 ARG A CA 1
ATOM 975 C C . ARG A 1 124 ? -0.949 7.800 24.007 1.00 71.50 124 ARG A C 1
ATOM 977 O O . ARG A 1 124 ? -1.901 8.220 23.360 1.00 71.50 124 ARG A O 1
ATOM 984 N N . GLN A 1 125 ? 0.061 8.584 24.368 1.00 72.69 125 GLN A N 1
ATOM 985 C CA . GLN A 1 125 ? 0.121 10.011 24.024 1.00 72.69 125 GLN A CA 1
ATOM 986 C C . GLN A 1 125 ? 0.717 10.271 22.634 1.00 72.69 125 GLN A C 1
ATOM 988 O O . GLN A 1 125 ? 0.510 11.340 22.070 1.00 72.69 125 GLN A O 1
ATOM 993 N N . LYS A 1 126 ? 1.470 9.316 22.073 1.00 78.69 126 LYS A N 1
ATOM 994 C CA . LYS A 1 126 ? 2.198 9.468 20.804 1.00 78.69 126 LYS A CA 1
ATOM 995 C C . LYS A 1 126 ? 1.990 8.268 19.892 1.00 78.69 126 LYS A C 1
ATOM 997 O O . LYS A 1 126 ? 1.804 7.148 20.368 1.00 78.69 126 LYS A O 1
ATOM 1002 N N . LEU A 1 127 ? 2.081 8.519 18.588 1.00 79.06 127 LEU A N 1
ATOM 1003 C CA . LEU A 1 127 ? 2.075 7.480 17.567 1.00 79.06 127 LEU A CA 1
ATOM 1004 C C . LEU A 1 127 ? 3.383 6.678 17.666 1.00 79.06 127 LEU A C 1
ATOM 1006 O O . LEU A 1 127 ? 4.463 7.271 17.721 1.00 79.06 127 LEU A O 1
ATOM 1010 N N . LEU A 1 128 ? 3.298 5.345 17.704 1.00 83.19 128 LEU A N 1
ATOM 1011 C CA . LEU A 1 128 ? 4.499 4.509 17.662 1.00 83.19 128 LEU A CA 1
ATOM 1012 C C . LEU A 1 128 ? 5.235 4.701 16.334 1.00 83.19 128 LEU A C 1
ATOM 1014 O O . LEU A 1 128 ? 4.616 4.975 15.306 1.00 83.19 128 LEU A O 1
ATOM 1018 N N . LEU A 1 129 ? 6.554 4.508 16.358 1.00 81.94 129 LEU A N 1
ATOM 1019 C CA . LEU A 1 129 ? 7.382 4.586 15.153 1.00 81.94 129 LEU A CA 1
ATOM 1020 C C . LEU A 1 129 ? 6.892 3.611 14.075 1.00 81.94 129 LEU A C 1
ATOM 1022 O O . LEU A 1 129 ? 6.724 4.027 12.936 1.00 81.94 129 LEU A O 1
ATOM 1026 N N . ALA A 1 130 ? 6.559 2.373 14.458 1.00 81.06 130 ALA A N 1
ATOM 1027 C CA . ALA A 1 130 ? 6.013 1.368 13.544 1.00 81.06 130 ALA A CA 1
ATOM 1028 C C . ALA A 1 130 ? 4.706 1.832 12.868 1.00 81.06 130 ALA A C 1
ATOM 1030 O O . ALA A 1 130 ? 4.535 1.692 11.662 1.00 81.06 130 ALA A O 1
ATOM 1031 N N . ASN A 1 131 ? 3.801 2.475 13.616 1.00 85.69 131 ASN A N 1
ATOM 1032 C CA . ASN A 1 131 ? 2.563 3.023 13.050 1.00 85.69 131 ASN A CA 1
ATOM 1033 C C . ASN A 1 131 ? 2.842 4.178 12.079 1.00 85.69 131 ASN A C 1
ATOM 1035 O O . ASN A 1 131 ? 2.156 4.319 11.070 1.00 85.69 131 ASN A O 1
ATOM 1039 N N . GLY A 1 132 ? 3.816 5.031 12.399 1.00 86.31 132 GLY A N 1
ATOM 1040 C CA . GLY A 1 132 ? 4.219 6.138 11.536 1.00 86.31 132 GLY A CA 1
ATOM 1041 C C . GLY A 1 132 ? 4.854 5.669 10.230 1.00 86.31 132 GLY A C 1
ATOM 1042 O O . GLY A 1 132 ? 4.545 6.204 9.167 1.00 86.31 132 GLY A O 1
ATOM 1043 N N . LEU A 1 133 ? 5.669 4.618 10.296 1.00 85.62 133 LEU A N 1
ATOM 1044 C CA . LEU A 1 133 ? 6.244 3.953 9.131 1.00 85.62 133 LEU A CA 1
ATOM 1045 C C . LEU A 1 133 ? 5.161 3.267 8.285 1.00 85.62 133 LEU A C 1
ATOM 1047 O O . LEU A 1 133 ? 5.096 3.518 7.082 1.00 85.62 133 LEU A O 1
ATOM 1051 N N . SER A 1 134 ? 4.220 2.543 8.897 1.00 86.56 134 SER A N 1
ATOM 1052 C CA . SER A 1 134 ? 3.052 1.985 8.191 1.00 86.56 134 SER A CA 1
ATOM 1053 C C . SER A 1 134 ? 2.211 3.078 7.514 1.00 86.56 134 SER A C 1
ATOM 1055 O O . SER A 1 134 ? 1.819 2.951 6.354 1.00 86.56 134 SER A O 1
ATOM 1057 N N . PHE A 1 135 ? 1.987 4.209 8.194 1.00 90.75 135 PHE A N 1
ATOM 1058 C CA . PHE A 1 135 ? 1.326 5.371 7.596 1.00 90.75 135 PHE A CA 1
ATOM 1059 C C . PHE A 1 135 ? 2.120 5.940 6.417 1.00 90.75 135 PHE A C 1
ATOM 1061 O O . PHE A 1 135 ? 1.525 6.258 5.390 1.00 90.75 135 PHE A O 1
ATOM 1068 N N . SER A 1 136 ? 3.446 6.044 6.530 1.00 89.69 136 SER A N 1
ATOM 1069 C CA . SER A 1 136 ? 4.288 6.527 5.434 1.00 89.69 136 SER A CA 1
ATOM 1070 C C . SER A 1 136 ? 4.178 5.637 4.195 1.00 89.69 136 SER A C 1
ATOM 1072 O O . SER A 1 136 ? 4.014 6.158 3.094 1.00 89.69 136 SER A O 1
ATOM 1074 N N . ARG A 1 137 ? 4.149 4.309 4.376 1.00 88.88 137 ARG A N 1
ATOM 1075 C CA . ARG A 1 137 ? 3.948 3.330 3.299 1.00 88.88 137 ARG A CA 1
ATOM 1076 C C . ARG A 1 137 ? 2.600 3.528 2.619 1.00 88.88 137 ARG A C 1
ATOM 1078 O O . ARG A 1 137 ? 2.550 3.706 1.405 1.00 88.88 137 ARG A O 1
ATOM 1085 N N . LEU A 1 138 ? 1.525 3.592 3.406 1.00 91.12 138 LEU A N 1
ATOM 1086 C CA . LEU A 1 138 ? 0.179 3.847 2.894 1.00 91.12 138 LEU A CA 1
ATOM 1087 C C . LEU A 1 138 ? 0.116 5.162 2.109 1.00 91.12 138 LEU A C 1
ATOM 1089 O O . LEU A 1 138 ? -0.373 5.192 0.985 1.00 91.12 138 LEU A O 1
ATOM 1093 N N . ALA A 1 139 ? 0.619 6.247 2.690 1.00 92.44 139 ALA A N 1
ATOM 1094 C CA . ALA A 1 139 ? 0.532 7.594 2.141 1.00 92.44 139 ALA A CA 1
ATOM 1095 C C . ALA A 1 139 ? 1.386 7.798 0.879 1.00 92.44 139 ALA A C 1
ATOM 1097 O O . ALA A 1 139 ? 1.010 8.580 0.006 1.00 92.44 139 ALA A O 1
ATOM 1098 N N . LEU A 1 140 ? 2.527 7.114 0.770 1.00 90.44 140 LEU A N 1
ATOM 1099 C CA . LEU A 1 140 ? 3.452 7.240 -0.359 1.00 90.44 140 LEU A CA 1
ATOM 1100 C C . LEU A 1 140 ? 3.221 6.192 -1.458 1.00 90.44 140 LEU A C 1
ATOM 1102 O O . LEU A 1 140 ? 3.780 6.337 -2.543 1.00 90.44 140 LEU A O 1
ATOM 1106 N N . ALA A 1 141 ? 2.380 5.178 -1.224 1.00 88.56 141 ALA A N 1
ATOM 1107 C CA . ALA A 1 141 ? 2.152 4.073 -2.158 1.00 88.56 141 ALA A CA 1
ATOM 1108 C C . ALA A 1 141 ? 1.850 4.488 -3.619 1.00 88.56 141 ALA A C 1
ATOM 1110 O O . ALA A 1 141 ? 2.434 3.884 -4.516 1.00 88.56 141 ALA A O 1
ATOM 1111 N N . PRO A 1 142 ? 1.038 5.523 -3.925 1.00 87.56 142 PRO A N 1
ATOM 1112 C CA . PRO A 1 142 ? 0.788 5.916 -5.317 1.00 87.56 142 PRO A CA 1
ATOM 1113 C C . PRO A 1 142 ? 2.040 6.386 -6.066 1.00 87.56 142 PRO A C 1
ATOM 1115 O O . PRO A 1 142 ? 2.133 6.215 -7.281 1.00 87.56 142 PRO A O 1
ATOM 1118 N N . LEU A 1 143 ? 3.022 6.953 -5.356 1.00 85.19 143 LEU A N 1
ATOM 1119 C CA . LEU A 1 143 ? 4.273 7.421 -5.963 1.00 85.19 143 LEU A CA 1
ATOM 1120 C C . LEU A 1 143 ? 5.126 6.265 -6.495 1.00 85.19 143 LEU A C 1
ATOM 1122 O O . LEU A 1 143 ? 5.987 6.491 -7.339 1.00 85.19 143 LEU A O 1
ATOM 1126 N N . VAL A 1 144 ? 4.858 5.030 -6.061 1.00 78.12 144 VAL A N 1
ATOM 1127 C CA . VAL A 1 144 ? 5.484 3.815 -6.600 1.00 78.12 144 VAL A CA 1
ATOM 1128 C C . VAL A 1 144 ? 5.057 3.544 -8.044 1.00 78.12 144 VAL A C 1
ATOM 1130 O O . VAL A 1 144 ? 5.846 3.034 -8.834 1.00 78.12 144 VAL A O 1
ATOM 1133 N N . VAL A 1 145 ? 3.818 3.885 -8.409 1.00 73.81 145 VAL A N 1
ATOM 1134 C CA . VAL A 1 145 ? 3.275 3.646 -9.762 1.00 73.81 145 VAL A CA 1
ATOM 1135 C C . VAL A 1 145 ? 3.847 4.633 -10.754 1.00 73.81 145 VAL A C 1
ATOM 1137 O O . VAL A 1 145 ? 4.064 4.292 -11.913 1.00 73.81 145 VAL A O 1
ATOM 1140 N N . TRP A 1 146 ? 4.086 5.855 -10.280 1.00 74.88 146 TRP A N 1
ATOM 1141 C CA . TRP A 1 146 ? 4.442 7.005 -11.094 1.00 74.88 146 TRP A CA 1
ATOM 1142 C C . TRP A 1 146 ? 5.528 6.720 -12.157 1.00 74.88 146 TRP A C 1
ATOM 1144 O O . TRP A 1 146 ? 5.303 7.044 -13.324 1.00 74.88 146 TRP A O 1
ATOM 1154 N N . PRO A 1 147 ? 6.651 6.042 -11.837 1.00 67.31 147 PRO A N 1
ATOM 1155 C CA . PRO A 1 147 ? 7.697 5.724 -12.813 1.00 67.31 147 PRO A CA 1
ATOM 1156 C C . PRO A 1 147 ? 7.266 4.705 -13.872 1.00 67.31 147 PRO A C 1
ATOM 1158 O O . PRO A 1 147 ? 7.752 4.750 -14.997 1.00 67.31 147 PRO A O 1
ATOM 1161 N N . CYS A 1 148 ? 6.358 3.789 -13.528 1.00 65.62 148 CYS A N 1
ATOM 1162 C CA . CYS A 1 148 ? 5.879 2.750 -14.440 1.00 65.62 148 CYS A CA 1
ATOM 1163 C C . CYS A 1 148 ? 4.892 3.295 -15.485 1.00 65.62 148 CYS A C 1
ATOM 1165 O O . CYS A 1 148 ? 4.716 2.692 -16.538 1.00 65.62 148 CYS A O 1
ATOM 1167 N N . LEU A 1 149 ? 4.266 4.447 -15.215 1.00 66.19 149 LEU A N 1
ATOM 1168 C CA . LEU A 1 149 ? 3.327 5.109 -16.129 1.00 66.19 149 LEU A CA 1
ATOM 1169 C C . LEU A 1 149 ? 4.012 5.833 -17.294 1.00 66.19 149 LEU A C 1
ATOM 1171 O O . LEU A 1 149 ? 3.335 6.243 -18.233 1.00 66.19 149 LEU A O 1
ATOM 1175 N N . GLN A 1 150 ? 5.325 6.058 -17.218 1.00 62.06 150 GLN A N 1
ATOM 1176 C CA . GLN A 1 150 ? 6.031 7.002 -18.084 1.00 62.06 150 GLN A CA 1
ATOM 1177 C C . GLN A 1 150 ? 7.277 6.337 -18.697 1.00 62.06 150 GLN A C 1
ATOM 1179 O O . GLN A 1 150 ? 8.384 6.466 -18.179 1.00 62.06 150 GLN A O 1
ATOM 1184 N N . ILE A 1 151 ? 7.116 5.621 -19.816 1.00 51.19 151 ILE A N 1
ATOM 1185 C CA . ILE A 1 151 ? 8.242 5.075 -20.603 1.00 51.19 151 ILE A CA 1
ATOM 1186 C C . ILE A 1 151 ? 8.809 6.195 -21.506 1.00 51.19 151 ILE A C 1
ATOM 1188 O O . ILE A 1 151 ? 8.016 6.924 -22.107 1.00 51.19 151 ILE A O 1
ATOM 1192 N N . PRO A 1 152 ? 10.145 6.367 -21.642 1.00 51.94 152 PRO A N 1
ATOM 1193 C CA . PRO A 1 152 ? 11.225 5.496 -21.183 1.00 51.94 152 PRO A CA 1
ATOM 1194 C C . PRO A 1 152 ? 11.886 6.010 -19.901 1.00 51.94 152 PRO A C 1
ATOM 1196 O O . PRO A 1 152 ? 12.305 7.168 -19.818 1.00 51.94 152 PRO A O 1
ATOM 1199 N N . VAL A 1 153 ? 12.030 5.114 -18.922 1.00 54.06 153 VAL A N 1
ATOM 1200 C CA . VAL A 1 153 ? 12.963 5.265 -17.800 1.00 54.06 153 VAL A CA 1
ATOM 1201 C C . VAL A 1 153 ? 14.349 5.533 -18.381 1.00 54.06 153 VAL A C 1
ATOM 1203 O O . VAL A 1 153 ? 15.000 4.650 -18.930 1.00 54.06 153 VAL A O 1
ATOM 1206 N N . GLY A 1 154 ? 14.778 6.791 -18.328 1.00 51.94 154 GLY A N 1
ATOM 1207 C CA . GLY A 1 154 ? 16.150 7.145 -18.654 1.00 51.94 154 GLY A CA 1
ATOM 1208 C C . GLY A 1 154 ? 17.111 6.563 -17.605 1.00 51.94 154 GLY A C 1
ATOM 1209 O O . GLY A 1 154 ? 16.698 6.367 -16.455 1.00 51.94 154 GLY A O 1
ATOM 1210 N N . PRO A 1 155 ? 18.401 6.373 -17.944 1.00 53.97 155 PRO A N 1
ATOM 1211 C CA . PRO A 1 155 ? 19.406 5.765 -17.061 1.00 53.97 155 PRO A CA 1
ATOM 1212 C C . PRO A 1 155 ? 19.534 6.422 -15.675 1.00 53.97 155 PRO A C 1
ATOM 1214 O O . PRO A 1 155 ? 20.002 5.793 -14.733 1.00 53.97 155 PRO A O 1
ATOM 1217 N N . ALA A 1 156 ? 19.125 7.689 -15.541 1.00 53.47 156 ALA A N 1
ATOM 1218 C CA . ALA A 1 156 ? 19.271 8.470 -14.314 1.00 53.47 156 ALA A CA 1
ATOM 1219 C C . ALA A 1 156 ? 18.068 8.390 -13.351 1.00 53.47 156 ALA A C 1
ATOM 1221 O O . ALA A 1 156 ? 18.250 8.532 -12.145 1.00 53.47 156 ALA A O 1
ATOM 1222 N N . ALA A 1 157 ? 16.843 8.161 -13.845 1.00 56.12 157 ALA A N 1
ATOM 1223 C CA . ALA A 1 157 ? 15.636 8.209 -13.007 1.00 56.12 157 ALA A CA 1
ATOM 1224 C C . ALA A 1 157 ? 15.303 6.851 -12.366 1.00 56.12 157 ALA A C 1
ATOM 1226 O O . ALA A 1 157 ? 14.856 6.798 -11.221 1.00 56.12 157 ALA A O 1
ATOM 1227 N N . GLY A 1 158 ? 15.560 5.755 -13.084 1.00 65.81 158 GLY A N 1
ATOM 1228 C CA . GLY A 1 158 ? 15.316 4.387 -12.620 1.00 65.81 158 GLY A CA 1
ATOM 1229 C C . GLY A 1 158 ? 15.967 4.037 -11.269 1.00 65.81 158 GLY A C 1
ATOM 1230 O O . GLY A 1 158 ? 15.266 3.556 -10.376 1.00 65.81 158 GLY A O 1
ATOM 1231 N N . PRO A 1 159 ? 17.258 4.356 -11.043 1.00 63.53 159 PRO A N 1
ATOM 1232 C CA . PRO A 1 159 ? 17.949 4.035 -9.792 1.00 63.53 159 PRO A CA 1
ATOM 1233 C C . PRO A 1 159 ? 17.391 4.758 -8.559 1.00 63.53 159 PRO A C 1
ATOM 1235 O O . PRO A 1 159 ? 17.275 4.150 -7.498 1.00 63.53 159 PRO A O 1
ATOM 1238 N N . VAL A 1 160 ? 17.003 6.034 -8.681 1.00 59.66 160 VAL A N 1
ATOM 1239 C CA . VAL A 1 160 ? 16.438 6.814 -7.560 1.00 59.66 160 VAL A CA 1
ATOM 1240 C C . VAL A 1 160 ? 15.106 6.211 -7.107 1.00 59.66 160 VAL A C 1
ATOM 1242 O O . VAL A 1 160 ? 14.863 6.051 -5.909 1.00 59.66 160 VAL A O 1
ATOM 1245 N N . PHE A 1 161 ? 14.267 5.803 -8.060 1.00 70.62 161 PHE A N 1
ATOM 1246 C CA . PHE A 1 161 ? 13.007 5.125 -7.764 1.00 70.62 161 PHE A CA 1
ATOM 1247 C C . PHE A 1 161 ? 13.200 3.692 -7.266 1.00 70.62 161 PHE A C 1
ATOM 1249 O O . PHE A 1 161 ? 12.454 3.258 -6.390 1.00 70.62 161 PHE A O 1
ATOM 1256 N N . ALA A 1 162 ? 14.216 2.974 -7.749 1.00 68.12 162 ALA A N 1
ATOM 1257 C CA . ALA A 1 162 ? 14.574 1.663 -7.216 1.00 68.12 162 ALA A CA 1
ATOM 1258 C C . ALA A 1 162 ? 15.008 1.760 -5.745 1.00 68.12 162 ALA A C 1
ATOM 1260 O O . ALA A 1 162 ? 14.529 0.988 -4.921 1.00 68.12 162 ALA A O 1
ATOM 1261 N N . VAL A 1 163 ? 15.837 2.747 -5.383 1.00 61.34 163 VAL A N 1
ATOM 1262 C CA . VAL A 1 163 ? 16.221 3.004 -3.982 1.00 61.34 163 VAL A CA 1
ATOM 1263 C C . VAL A 1 163 ? 14.999 3.333 -3.126 1.00 61.34 163 VAL A C 1
ATOM 1265 O O . VAL A 1 163 ? 14.885 2.825 -2.014 1.00 61.34 163 VAL A O 1
ATOM 1268 N N . PHE A 1 164 ? 14.059 4.127 -3.643 1.00 69.88 164 PHE A N 1
ATOM 1269 C CA . PHE A 1 164 ? 12.808 4.430 -2.949 1.00 69.88 164 PHE A CA 1
ATOM 1270 C C . PHE A 1 164 ? 11.937 3.185 -2.729 1.00 69.88 164 PHE A C 1
ATOM 1272 O O . PHE A 1 164 ? 11.453 2.965 -1.619 1.00 69.88 164 PHE A O 1
ATOM 1279 N N . LEU A 1 165 ? 11.780 2.340 -3.750 1.00 72.44 165 LEU A N 1
ATOM 1280 C CA . LEU A 1 165 ? 11.060 1.073 -3.632 1.00 72.44 165 LEU A CA 1
ATOM 1281 C C . LEU A 1 165 ? 11.722 0.131 -2.631 1.00 72.44 165 LEU A C 1
ATOM 1283 O O . LEU A 1 165 ? 11.040 -0.434 -1.782 1.00 72.44 165 LEU A O 1
ATOM 1287 N N . ILE A 1 166 ? 13.047 0.003 -2.690 1.00 68.62 166 ILE A N 1
ATOM 1288 C CA . ILE A 1 166 ? 13.816 -0.800 -1.738 1.00 68.62 166 ILE A CA 1
ATOM 1289 C C . ILE A 1 166 ? 13.624 -0.250 -0.326 1.00 68.62 166 ILE A C 1
ATOM 1291 O O . ILE A 1 166 ? 13.376 -1.030 0.584 1.00 68.62 166 ILE A O 1
ATOM 1295 N N . ALA A 1 167 ? 13.682 1.069 -0.133 1.00 64.88 167 ALA A N 1
ATOM 1296 C CA . ALA A 1 167 ? 13.472 1.695 1.168 1.00 64.88 167 ALA A CA 1
ATOM 1297 C C . ALA A 1 167 ? 12.056 1.443 1.709 1.00 64.88 167 ALA A C 1
ATOM 1299 O O . ALA A 1 167 ? 11.904 1.105 2.883 1.00 64.88 167 ALA A O 1
ATOM 1300 N N . LEU A 1 168 ? 11.027 1.536 0.861 1.00 69.62 168 LEU A N 1
ATOM 1301 C CA . LEU A 1 168 ? 9.650 1.195 1.227 1.00 69.62 168 LEU A CA 1
ATOM 1302 C C . LEU A 1 168 ? 9.510 -0.287 1.596 1.00 69.62 168 LEU A C 1
ATOM 1304 O O . LEU A 1 168 ? 8.944 -0.592 2.639 1.00 69.62 168 LEU A O 1
ATOM 1308 N N . SER A 1 169 ? 10.071 -1.204 0.804 1.00 67.38 169 SER A N 1
ATOM 1309 C CA . SER A 1 169 ? 10.004 -2.647 1.077 1.00 67.38 169 SER A CA 1
ATOM 1310 C C . SER A 1 169 ? 10.836 -3.072 2.292 1.00 67.38 169 SER A C 1
ATOM 1312 O O . SER A 1 169 ? 10.434 -3.961 3.038 1.00 67.38 169 SER A O 1
ATOM 1314 N N . PHE A 1 170 ? 11.983 -2.435 2.543 1.00 64.06 170 PHE A N 1
ATOM 1315 C CA . PHE A 1 170 ? 12.763 -2.663 3.764 1.00 64.06 170 PHE A CA 1
ATOM 1316 C C . PHE A 1 170 ? 12.069 -2.101 5.007 1.00 64.06 170 PHE A C 1
ATOM 1318 O O . PHE A 1 170 ? 12.284 -2.623 6.104 1.00 64.06 170 PHE A O 1
ATOM 1325 N N . SER A 1 171 ? 11.221 -1.081 4.847 1.00 63.59 171 SER A N 1
ATOM 1326 C CA . SER A 1 171 ? 10.441 -0.530 5.956 1.00 63.59 171 SER A CA 1
ATOM 1327 C C . SER A 1 171 ? 9.474 -1.568 6.547 1.00 63.59 171 SER A C 1
ATOM 1329 O O . SER A 1 171 ? 9.300 -1.567 7.760 1.00 63.59 171 SER A O 1
ATOM 1331 N N . ASP A 1 172 ? 8.960 -2.530 5.766 1.00 63.12 172 ASP A N 1
ATOM 1332 C CA . ASP A 1 172 ? 8.121 -3.640 6.270 1.00 63.12 172 ASP A CA 1
ATOM 1333 C C . ASP A 1 172 ? 8.876 -4.543 7.260 1.00 63.12 172 ASP A C 1
ATOM 1335 O O . ASP A 1 172 ? 8.372 -4.929 8.320 1.00 63.12 172 ASP A O 1
ATOM 1339 N N . LEU A 1 173 ? 10.122 -4.889 6.921 1.00 62.03 173 LEU A N 1
ATOM 1340 C CA . LEU A 1 173 ? 10.973 -5.732 7.764 1.00 62.03 173 LEU A CA 1
ATOM 1341 C C . LEU A 1 173 ? 11.367 -4.996 9.046 1.00 62.03 173 LEU A C 1
ATOM 1343 O O . LEU A 1 173 ? 11.407 -5.600 10.126 1.00 62.03 173 LEU A O 1
ATOM 1347 N N . LEU A 1 174 ? 11.633 -3.695 8.916 1.00 59.19 174 LEU A N 1
ATOM 1348 C CA . LEU A 1 174 ? 11.977 -2.829 10.031 1.00 59.19 174 LEU A CA 1
ATOM 1349 C C . LEU A 1 174 ? 10.780 -2.635 10.971 1.00 59.19 174 LEU A C 1
ATOM 1351 O O . LEU A 1 174 ? 10.955 -2.761 12.179 1.00 59.19 174 LEU A O 1
ATOM 1355 N N . ASP A 1 175 ? 9.570 -2.444 10.443 1.00 61.16 175 ASP A N 1
ATOM 1356 C CA . ASP A 1 175 ? 8.329 -2.322 11.220 1.00 61.16 175 ASP A CA 1
ATOM 1357 C C . ASP A 1 175 ? 8.044 -3.582 12.026 1.00 61.16 175 ASP A C 1
ATOM 1359 O O . ASP A 1 175 ? 7.806 -3.511 13.234 1.00 61.16 175 ASP A O 1
ATOM 1363 N N . GLY A 1 176 ? 8.150 -4.752 11.392 1.00 62.12 176 GLY A N 1
ATOM 1364 C CA . GLY A 1 176 ? 7.967 -6.028 12.073 1.00 62.12 176 GLY A CA 1
ATOM 1365 C C . GLY A 1 176 ? 9.010 -6.264 13.168 1.00 62.12 176 GLY A C 1
ATOM 1366 O O . GLY A 1 176 ? 8.691 -6.828 14.216 1.00 62.12 176 GLY A O 1
ATOM 1367 N N . TRP A 1 177 ? 10.258 -5.834 12.961 1.00 62.03 177 TRP A N 1
ATOM 1368 C CA . TRP A 1 177 ? 11.305 -5.932 13.979 1.00 62.03 177 TRP A CA 1
ATOM 1369 C C . TRP A 1 177 ? 11.101 -4.930 15.122 1.00 62.03 177 TRP A C 1
ATOM 1371 O O . TRP A 1 177 ? 11.166 -5.331 16.282 1.00 62.03 177 TRP A O 1
ATOM 1381 N N . ILE A 1 178 ? 10.767 -3.673 14.816 1.00 62.59 178 ILE A N 1
ATOM 1382 C CA . ILE A 1 178 ? 10.479 -2.626 15.805 1.00 62.59 178 ILE A CA 1
ATOM 1383 C C . ILE A 1 178 ? 9.251 -3.002 16.637 1.00 62.59 178 ILE A C 1
ATOM 1385 O O . ILE A 1 178 ? 9.301 -2.890 17.858 1.00 62.59 178 ILE A O 1
ATOM 1389 N N . ALA A 1 179 ? 8.177 -3.498 16.020 1.00 61.06 179 ALA A N 1
ATOM 1390 C CA . ALA A 1 179 ? 6.971 -3.927 16.727 1.00 61.06 179 ALA A CA 1
ATOM 1391 C C . ALA A 1 179 ? 7.249 -5.111 17.669 1.00 61.06 179 ALA A C 1
ATOM 1393 O O . ALA A 1 179 ? 6.793 -5.112 18.814 1.00 61.06 179 ALA A O 1
ATOM 1394 N N . ARG A 1 180 ? 8.058 -6.090 17.230 1.00 62.94 180 ARG A N 1
ATOM 1395 C CA . ARG A 1 180 ? 8.492 -7.221 18.072 1.00 62.94 180 ARG A CA 1
ATOM 1396 C C . ARG A 1 180 ? 9.413 -6.786 19.207 1.00 62.94 180 ARG A C 1
ATOM 1398 O O . ARG A 1 180 ? 9.277 -7.290 20.315 1.00 62.94 180 ARG A O 1
ATOM 1405 N N . TRP A 1 181 ? 10.326 -5.855 18.942 1.00 59.03 181 TRP A N 1
ATOM 1406 C CA . TRP A 1 181 ? 11.247 -5.325 19.945 1.00 59.03 181 TRP A CA 1
ATOM 1407 C C . TRP A 1 181 ? 10.532 -4.459 20.984 1.00 59.03 181 TRP A C 1
ATOM 1409 O O . TRP A 1 181 ? 10.846 -4.522 22.169 1.00 59.03 181 TRP A O 1
ATOM 1419 N N . GLN A 1 182 ? 9.534 -3.689 20.552 1.00 62.31 182 GLN A N 1
ATOM 1420 C CA . GLN A 1 182 ? 8.706 -2.893 21.447 1.00 62.31 182 GLN A CA 1
ATOM 1421 C C . GLN A 1 182 ? 7.707 -3.759 22.214 1.00 62.31 182 GLN A C 1
ATOM 1423 O O . GLN A 1 182 ? 7.285 -3.337 23.280 1.00 62.31 182 GLN A O 1
ATOM 1428 N N . GLY A 1 183 ? 7.350 -4.952 21.722 1.00 57.31 183 GLY A N 1
ATOM 1429 C CA . GLY A 1 183 ? 6.368 -5.837 22.359 1.00 57.31 183 GLY A CA 1
ATOM 1430 C C . GLY A 1 183 ? 4.960 -5.236 22.418 1.00 57.31 183 GLY A C 1
ATOM 1431 O O . GLY A 1 183 ? 4.151 -5.649 23.243 1.00 57.31 183 GLY A O 1
ATOM 1432 N N . LEU A 1 184 ? 4.688 -4.216 21.597 1.00 60.47 184 LEU A N 1
ATOM 1433 C CA . LEU A 1 184 ? 3.529 -3.333 21.721 1.00 60.47 184 LEU A CA 1
ATOM 1434 C C . LEU A 1 184 ? 2.906 -3.169 20.333 1.00 60.47 184 LEU A C 1
ATOM 1436 O O . LEU A 1 184 ? 3.511 -2.583 19.433 1.00 60.47 184 LEU A O 1
ATOM 1440 N N . CYS A 1 185 ? 1.709 -3.723 20.157 1.00 64.75 185 CYS A N 1
ATOM 1441 C CA . CYS A 1 185 ? 0.920 -3.622 18.936 1.00 64.75 185 CYS A CA 1
ATOM 1442 C C . CYS A 1 185 ? -0.333 -2.803 19.243 1.00 64.75 185 CYS A C 1
ATOM 1444 O O . CYS A 1 185 ? -1.045 -3.075 20.200 1.00 64.75 185 CYS A O 1
ATOM 1446 N N . THR A 1 186 ? -0.619 -1.799 18.417 1.00 77.00 186 THR A N 1
ATOM 1447 C CA . THR A 1 186 ? -1.857 -1.012 18.550 1.00 77.00 186 THR A CA 1
ATOM 1448 C C . THR A 1 186 ? -2.870 -1.460 17.514 1.00 77.00 186 THR A C 1
ATOM 1450 O O . THR A 1 186 ? -2.505 -1.917 16.422 1.00 77.00 186 THR A O 1
ATOM 1453 N N . ARG A 1 187 ? -4.158 -1.266 17.811 1.00 78.06 187 ARG A N 1
ATOM 1454 C CA . ARG A 1 187 ? -5.234 -1.559 16.855 1.00 78.06 187 ARG A CA 1
ATOM 1455 C C . ARG A 1 187 ? -5.090 -0.734 15.576 1.00 78.06 187 ARG A C 1
ATOM 1457 O O . ARG A 1 187 ? -5.285 -1.255 14.481 1.00 78.06 187 ARG A O 1
ATOM 1464 N N . MET A 1 188 ? -4.694 0.530 15.718 1.00 82.12 188 MET A N 1
ATOM 1465 C CA . MET A 1 188 ? -4.390 1.408 14.591 1.00 82.12 188 MET A CA 1
ATOM 1466 C C . MET A 1 188 ? -3.206 0.912 13.765 1.00 82.12 188 MET A C 1
ATOM 1468 O O . MET A 1 188 ? -3.299 0.912 12.544 1.00 82.12 188 MET A O 1
ATOM 1472 N N . GLY A 1 189 ? -2.132 0.456 14.415 1.00 78.38 189 GLY A N 1
ATOM 1473 C CA . GLY A 1 189 ? -0.969 -0.118 13.738 1.00 78.38 189 GLY A CA 1
ATOM 1474 C C . GLY A 1 189 ? -1.343 -1.305 12.860 1.00 78.38 189 GLY A C 1
ATOM 1475 O O . GLY A 1 189 ? -1.022 -1.304 11.680 1.00 78.38 189 GLY A O 1
ATOM 1476 N N . ARG A 1 190 ? -2.124 -2.258 13.388 1.00 80.50 190 ARG A N 1
ATOM 1477 C CA . ARG A 1 190 ? -2.607 -3.410 12.602 1.00 80.50 190 ARG A CA 1
ATOM 1478 C C . ARG A 1 190 ? -3.436 -3.000 11.389 1.00 80.50 190 ARG A C 1
ATOM 1480 O O . ARG A 1 190 ? -3.283 -3.579 10.321 1.00 80.50 190 ARG A O 1
ATOM 1487 N N . MET A 1 191 ? -4.330 -2.026 11.554 1.00 82.62 191 MET A N 1
ATOM 1488 C CA . MET A 1 191 ? -5.171 -1.562 10.452 1.00 82.62 191 MET A CA 1
ATOM 1489 C C . MET A 1 191 ? -4.349 -0.815 9.394 1.00 82.62 191 MET A C 1
ATOM 1491 O O . MET A 1 191 ? -4.538 -1.044 8.204 1.00 82.62 191 MET A O 1
ATOM 1495 N N . LEU A 1 192 ? -3.421 0.049 9.821 1.00 85.44 192 LEU A N 1
ATOM 1496 C CA . LEU A 1 192 ? -2.516 0.763 8.920 1.00 85.44 192 LEU A CA 1
ATOM 1497 C C . LEU A 1 192 ? -1.627 -0.196 8.135 1.00 85.44 192 LEU A C 1
ATOM 1499 O O . LEU A 1 192 ? -1.474 0.011 6.942 1.00 85.44 192 LEU A O 1
ATOM 1503 N N . ASP A 1 193 ? -1.091 -1.230 8.777 1.00 84.00 193 ASP A N 1
ATOM 1504 C CA . ASP A 1 193 ? -0.243 -2.239 8.139 1.00 84.00 193 ASP A CA 1
ATOM 1505 C C . ASP A 1 193 ? -1.007 -2.985 7.032 1.00 84.00 193 ASP A C 1
ATOM 1507 O O . ASP A 1 19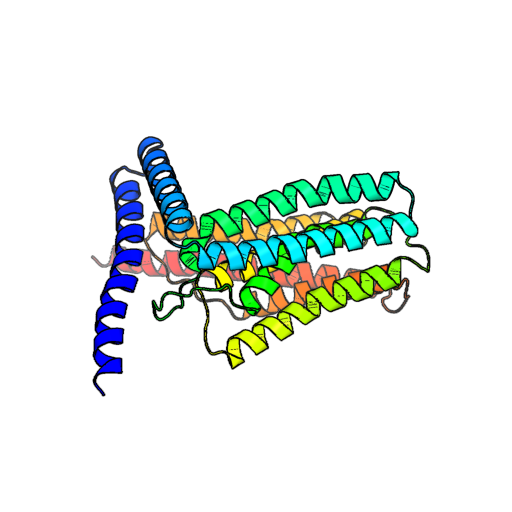3 ? -0.580 -3.001 5.881 1.00 84.00 193 ASP A O 1
ATOM 1511 N N . ILE A 1 194 ? -2.225 -3.464 7.326 1.00 83.50 194 ILE A N 1
ATOM 1512 C CA . ILE A 1 194 ? -3.097 -4.117 6.330 1.00 83.50 194 ILE A CA 1
ATOM 1513 C C . ILE A 1 194 ? -3.399 -3.186 5.147 1.00 83.50 194 ILE A C 1
ATOM 1515 O O . ILE A 1 194 ? -3.369 -3.614 3.990 1.00 83.50 194 ILE A O 1
ATOM 1519 N N . LEU A 1 195 ? -3.724 -1.919 5.422 1.00 88.12 195 LEU A N 1
ATOM 1520 C CA . LEU A 1 195 ? -4.035 -0.942 4.377 1.00 88.12 195 LEU A CA 1
ATOM 1521 C C . LEU A 1 195 ? -2.798 -0.560 3.560 1.00 88.12 195 LEU A C 1
ATOM 1523 O O . LEU A 1 195 ? -2.907 -0.407 2.345 1.00 88.12 195 LEU A O 1
ATOM 1527 N N . ALA A 1 196 ? -1.643 -0.407 4.206 1.00 87.31 196 ALA A N 1
ATOM 1528 C CA . ALA A 1 196 ? -0.378 -0.087 3.561 1.00 87.31 196 ALA A CA 1
ATOM 1529 C C . ALA A 1 196 ? 0.052 -1.212 2.617 1.00 87.31 196 ALA A C 1
ATOM 1531 O O . ALA A 1 196 ? 0.336 -0.944 1.450 1.00 87.31 196 ALA A O 1
ATOM 1532 N N . ASP A 1 197 ? 0.008 -2.461 3.084 1.00 83.19 197 ASP A N 1
ATOM 1533 C CA . ASP A 1 197 ? 0.333 -3.642 2.284 1.00 83.19 197 ASP A CA 1
ATOM 1534 C C . ASP A 1 197 ? -0.597 -3.765 1.071 1.00 83.19 197 ASP A C 1
ATOM 1536 O O . ASP A 1 197 ? -0.149 -3.989 -0.058 1.00 83.19 197 ASP A O 1
ATOM 1540 N N . LEU A 1 198 ? -1.905 -3.576 1.282 1.00 86.69 198 LEU A N 1
ATOM 1541 C CA . LEU A 1 198 ? -2.892 -3.576 0.204 1.00 86.69 198 LEU A CA 1
ATOM 1542 C C . LEU A 1 198 ? -2.601 -2.474 -0.818 1.00 86.69 198 LEU A C 1
ATOM 1544 O O . LEU A 1 198 ? -2.612 -2.738 -2.023 1.00 86.69 198 LEU A O 1
ATOM 1548 N N . ALA A 1 199 ? -2.344 -1.252 -0.354 1.00 89.38 199 ALA A N 1
ATOM 1549 C CA . ALA A 1 199 ? -2.063 -0.115 -1.217 1.00 89.38 199 ALA A CA 1
ATOM 1550 C C . ALA A 1 199 ? -0.792 -0.350 -2.038 1.00 89.38 199 ALA A C 1
ATOM 1552 O O . ALA A 1 199 ? -0.837 -0.224 -3.260 1.00 89.38 199 ALA A O 1
ATOM 1553 N N . LEU A 1 200 ? 0.312 -0.752 -1.400 1.00 85.12 200 LEU A N 1
ATOM 1554 C CA . LEU A 1 200 ? 1.588 -0.998 -2.072 1.00 85.12 200 LEU A CA 1
ATOM 1555 C C . LEU A 1 200 ? 1.463 -2.063 -3.159 1.00 85.12 200 LEU A C 1
ATOM 1557 O O . LEU A 1 200 ? 1.864 -1.813 -4.293 1.00 85.12 200 LEU A O 1
ATOM 1561 N N . VAL A 1 201 ? 0.859 -3.216 -2.855 1.00 85.62 201 VAL A N 1
ATOM 1562 C CA . VAL A 1 201 ? 0.664 -4.285 -3.849 1.00 85.62 201 VAL A CA 1
ATOM 1563 C C . VAL A 1 201 ? -0.224 -3.815 -4.997 1.00 85.62 201 VAL A C 1
ATOM 1565 O O . VAL A 1 201 ? 0.088 -4.076 -6.158 1.00 85.62 201 VAL A O 1
ATOM 1568 N N . THR A 1 202 ? -1.310 -3.104 -4.688 1.00 89.12 202 THR A N 1
ATOM 1569 C CA . THR A 1 202 ? -2.264 -2.611 -5.691 1.00 89.12 202 THR A CA 1
ATOM 1570 C C . THR A 1 202 ? -1.601 -1.625 -6.643 1.00 89.12 202 THR A C 1
ATOM 1572 O O . THR A 1 202 ? -1.676 -1.788 -7.859 1.00 89.12 202 THR A O 1
ATOM 1575 N N . PHE A 1 203 ? -0.922 -0.620 -6.098 1.00 88.62 203 PHE A N 1
ATOM 1576 C CA . PHE A 1 203 ? -0.252 0.409 -6.878 1.00 88.62 203 PHE A CA 1
ATOM 1577 C C . PHE A 1 203 ? 0.927 -0.173 -7.667 1.00 88.62 203 PHE A C 1
ATOM 1579 O O . PHE A 1 203 ? 1.028 0.062 -8.872 1.00 88.62 203 PHE A O 1
ATOM 1586 N N . LEU A 1 204 ? 1.761 -1.013 -7.051 1.00 86.31 204 LEU A N 1
ATOM 1587 C CA . LEU A 1 204 ? 2.865 -1.670 -7.750 1.00 86.31 204 LEU A CA 1
ATOM 1588 C C . LEU A 1 204 ? 2.365 -2.526 -8.922 1.00 86.31 204 LEU A C 1
ATOM 1590 O O . LEU A 1 204 ? 2.855 -2.386 -10.041 1.00 86.31 204 LEU A O 1
ATOM 1594 N N . ALA A 1 205 ? 1.352 -3.366 -8.696 1.00 87.81 205 ALA A N 1
ATOM 1595 C CA . ALA A 1 205 ? 0.769 -4.186 -9.752 1.00 87.81 205 ALA A CA 1
ATOM 1596 C C . ALA A 1 205 ? 0.113 -3.331 -10.851 1.00 87.81 205 ALA A C 1
ATOM 1598 O O . ALA A 1 205 ? 0.256 -3.653 -12.028 1.00 87.81 205 ALA A O 1
ATOM 1599 N N . ALA A 1 206 ? -0.552 -2.224 -10.498 1.00 88.25 206 ALA A N 1
ATOM 1600 C CA . ALA A 1 206 ? -1.111 -1.291 -11.478 1.00 88.25 206 ALA A CA 1
ATOM 1601 C C . ALA A 1 206 ? -0.012 -0.713 -12.377 1.00 88.25 206 ALA A C 1
ATOM 1603 O O . ALA A 1 206 ? -0.143 -0.732 -13.599 1.00 88.25 206 ALA A O 1
ATOM 1604 N N . GLY A 1 207 ? 1.101 -0.276 -11.780 1.00 84.19 207 GLY A N 1
ATOM 1605 C CA . GLY A 1 207 ? 2.248 0.257 -12.511 1.00 84.19 207 GLY A CA 1
ATOM 1606 C C . GLY A 1 207 ? 2.828 -0.765 -13.481 1.00 84.19 207 GLY A C 1
ATOM 1607 O O . GLY A 1 207 ? 2.952 -0.485 -14.670 1.00 84.19 207 GLY A O 1
ATOM 1608 N N . LEU A 1 208 ? 3.097 -1.980 -13.000 1.00 84.69 208 LEU A N 1
ATOM 1609 C CA . LEU A 1 208 ? 3.615 -3.070 -13.831 1.00 84.69 208 LEU A CA 1
ATOM 1610 C C . LEU A 1 208 ? 2.651 -3.469 -14.954 1.00 84.69 208 LEU A C 1
ATOM 1612 O O . LEU A 1 208 ? 3.090 -3.810 -16.052 1.00 84.69 208 LEU A O 1
ATOM 1616 N N . CYS A 1 209 ? 1.344 -3.427 -14.695 1.00 87.94 209 CYS A N 1
ATOM 1617 C CA . CYS A 1 209 ? 0.331 -3.729 -15.699 1.00 87.94 209 CYS A CA 1
ATOM 1618 C C . CYS A 1 209 ? 0.300 -2.662 -16.796 1.00 87.94 209 CYS A C 1
ATOM 1620 O O . CYS A 1 209 ? 0.225 -2.992 -17.977 1.00 87.94 209 CYS A O 1
ATOM 1622 N N . MET A 1 210 ? 0.377 -1.387 -16.414 1.00 82.88 210 MET A N 1
ATOM 1623 C CA . MET A 1 210 ? 0.396 -0.265 -17.355 1.00 82.88 210 MET A CA 1
ATOM 1624 C C . MET A 1 210 ? 1.704 -0.204 -18.152 1.00 82.88 210 MET A C 1
ATOM 1626 O O . MET A 1 210 ? 1.681 0.171 -19.320 1.00 82.88 210 MET A O 1
ATOM 1630 N N . ALA A 1 211 ? 2.815 -0.661 -17.567 1.00 80.06 211 ALA A N 1
ATOM 1631 C CA . ALA A 1 211 ? 4.087 -0.867 -18.259 1.00 80.06 211 ALA A CA 1
ATOM 1632 C C . ALA A 1 211 ? 4.100 -2.109 -19.180 1.00 80.06 211 ALA A C 1
ATOM 1634 O O . ALA A 1 211 ? 5.088 -2.348 -19.870 1.00 80.06 211 ALA A O 1
ATOM 1635 N N . GLY A 1 212 ? 3.033 -2.918 -19.188 1.00 83.06 212 GLY A N 1
ATOM 1636 C CA . GLY A 1 212 ? 2.925 -4.127 -20.011 1.00 83.06 212 GLY A CA 1
ATOM 1637 C C . GLY A 1 212 ? 3.739 -5.328 -19.513 1.00 83.06 212 GLY A C 1
ATOM 1638 O O . GLY A 1 212 ? 3.871 -6.310 -20.239 1.00 83.06 212 GLY A O 1
ATOM 1639 N N . LEU A 1 213 ? 4.275 -5.278 -18.289 1.00 84.12 213 LEU A N 1
ATOM 1640 C CA . LEU A 1 213 ? 5.104 -6.344 -17.706 1.00 84.12 213 LEU A CA 1
ATOM 1641 C C . LEU A 1 213 ? 4.280 -7.475 -17.097 1.00 84.12 213 LEU A C 1
ATOM 1643 O O . LEU A 1 213 ? 4.713 -8.627 -17.075 1.00 84.12 213 LEU A O 1
ATOM 1647 N N . ILE A 1 214 ? 3.090 -7.147 -16.597 1.00 87.50 214 ILE A N 1
ATOM 1648 C CA . ILE A 1 214 ? 2.109 -8.138 -16.165 1.00 87.50 214 ILE A CA 1
ATOM 1649 C C . ILE A 1 214 ? 0.818 -7.972 -16.966 1.00 87.50 214 ILE A C 1
ATOM 1651 O O . ILE A 1 214 ? 0.437 -6.850 -17.305 1.00 87.50 214 ILE A O 1
ATOM 1655 N N . PRO A 1 215 ? 0.113 -9.069 -17.273 1.00 91.19 215 PRO A N 1
ATOM 1656 C CA . PRO A 1 215 ? -1.110 -8.990 -18.052 1.00 91.19 215 PRO A CA 1
ATOM 1657 C C . PRO A 1 215 ? -2.269 -8.456 -17.193 1.00 91.19 215 PRO A C 1
ATOM 1659 O O . PRO A 1 215 ? -2.393 -8.801 -16.015 1.00 91.19 215 PRO A O 1
ATOM 1662 N N . TRP A 1 216 ? -3.167 -7.677 -17.804 1.00 93.31 216 TRP A N 1
ATOM 1663 C CA . TRP A 1 216 ? -4.352 -7.106 -17.142 1.00 93.31 216 TRP A CA 1
ATOM 1664 C C . TRP A 1 216 ? -5.185 -8.109 -16.320 1.00 93.31 216 TRP A C 1
ATOM 1666 O O . TRP A 1 216 ? -5.568 -7.771 -15.198 1.00 93.31 216 TRP A O 1
ATOM 1676 N N . PRO A 1 217 ? -5.432 -9.356 -16.775 1.00 94.31 217 PRO A N 1
ATOM 1677 C CA . PRO A 1 217 ? -6.197 -10.308 -15.975 1.00 94.31 217 PRO A CA 1
ATOM 1678 C C . PRO A 1 217 ? -5.498 -10.711 -14.665 1.00 94.31 217 PRO A C 1
ATOM 1680 O O . PRO A 1 217 ? -6.185 -11.004 -13.687 1.00 94.31 217 PRO A O 1
ATOM 1683 N N . LEU A 1 218 ? -4.158 -10.667 -14.592 1.00 90.94 218 LEU A N 1
ATOM 1684 C CA . LEU A 1 218 ? -3.428 -10.946 -13.350 1.00 90.94 218 LEU A CA 1
ATOM 1685 C C . LEU A 1 218 ? -3.634 -9.797 -12.367 1.00 90.94 218 LEU A C 1
ATOM 1687 O O . LEU A 1 218 ? -3.920 -10.031 -11.196 1.00 90.94 218 LEU A O 1
ATOM 1691 N N . PHE A 1 219 ? -3.530 -8.559 -12.849 1.00 91.38 219 PHE A N 1
ATOM 1692 C CA . PHE A 1 219 ? -3.816 -7.372 -12.050 1.00 91.38 219 PHE A CA 1
ATOM 1693 C C . PHE A 1 219 ? -5.255 -7.379 -11.510 1.00 91.38 219 PHE A C 1
ATOM 1695 O O . PHE A 1 219 ? -5.467 -7.195 -10.311 1.00 91.38 219 PHE A O 1
ATOM 1702 N N . ALA A 1 220 ? -6.237 -7.680 -12.365 1.00 92.19 220 ALA A N 1
ATOM 1703 C CA . ALA A 1 220 ? -7.633 -7.797 -11.956 1.00 92.19 220 ALA A CA 1
ATOM 1704 C C . ALA A 1 220 ? -7.821 -8.871 -10.871 1.00 92.19 220 ALA A C 1
ATOM 1706 O O . ALA A 1 220 ? -8.490 -8.618 -9.871 1.00 92.19 220 ALA A O 1
ATOM 1707 N N . LEU A 1 221 ? -7.182 -10.037 -11.016 1.00 91.00 221 LEU A N 1
ATOM 1708 C CA . LEU A 1 221 ? -7.216 -11.108 -10.017 1.00 91.00 221 LEU A CA 1
ATOM 1709 C C . LEU A 1 221 ? -6.568 -10.688 -8.683 1.00 91.00 221 LEU A C 1
ATOM 1711 O O . LEU A 1 221 ? -7.100 -10.988 -7.612 1.00 91.00 221 LEU A O 1
ATOM 1715 N N . LEU A 1 222 ? -5.439 -9.973 -8.740 1.00 89.12 222 LEU A N 1
ATOM 1716 C CA . LEU A 1 222 ? -4.732 -9.459 -7.564 1.00 89.12 222 LEU A CA 1
ATOM 1717 C C . LEU A 1 222 ? -5.583 -8.487 -6.750 1.00 89.12 222 LEU A C 1
ATOM 1719 O O . LEU A 1 222 ? -5.549 -8.553 -5.523 1.00 89.12 222 LEU A O 1
ATOM 1723 N N . ILE A 1 223 ? -6.352 -7.619 -7.408 1.00 90.31 223 ILE A N 1
ATOM 1724 C CA . ILE A 1 223 ? -7.275 -6.706 -6.726 1.00 90.31 223 ILE A CA 1
ATOM 1725 C C . ILE A 1 223 ? -8.521 -7.452 -6.257 1.00 90.31 223 ILE A C 1
ATOM 1727 O O . ILE A 1 223 ? -8.917 -7.304 -5.104 1.00 90.31 223 ILE A O 1
ATOM 1731 N N . ALA A 1 224 ? -9.123 -8.281 -7.114 1.00 88.50 224 ALA A N 1
ATOM 1732 C CA . ALA A 1 224 ? -10.387 -8.958 -6.834 1.00 88.50 224 ALA A CA 1
ATOM 1733 C C . ALA A 1 224 ? -10.312 -9.925 -5.642 1.00 88.50 224 ALA A C 1
ATOM 1735 O O . ALA A 1 224 ? -11.318 -10.131 -4.963 1.00 88.50 224 ALA A O 1
ATOM 1736 N N . ARG A 1 225 ? -9.133 -10.482 -5.329 1.00 84.62 225 ARG A N 1
ATOM 1737 C CA . ARG A 1 225 ? -8.969 -11.407 -4.193 1.00 84.62 225 ARG A CA 1
ATOM 1738 C C . ARG A 1 225 ? -9.354 -10.788 -2.843 1.00 84.62 225 ARG A C 1
ATOM 1740 O O . ARG A 1 225 ? -9.843 -11.502 -1.976 1.00 84.62 225 ARG A O 1
ATOM 1747 N N . TYR A 1 226 ? -9.157 -9.481 -2.657 1.00 82.62 226 TYR A N 1
ATOM 1748 C CA . TYR A 1 226 ? -9.448 -8.796 -1.393 1.00 82.62 226 TYR A CA 1
ATOM 1749 C C . TYR A 1 226 ? -10.958 -8.645 -1.119 1.00 82.62 226 TYR A C 1
ATOM 1751 O O . TYR A 1 226 ? -11.407 -9.110 -0.069 1.00 82.62 226 TYR A O 1
ATOM 1759 N N . PRO A 1 227 ? -11.780 -8.073 -2.025 1.00 83.50 227 PRO A N 1
ATOM 1760 C CA . PRO A 1 227 ? -13.226 -8.046 -1.840 1.00 83.50 227 PRO A CA 1
ATOM 1761 C C . PRO A 1 227 ? -13.843 -9.444 -1.913 1.00 83.50 227 PRO A C 1
ATOM 1763 O O . PRO A 1 227 ? -14.801 -9.695 -1.196 1.00 83.50 227 PRO A O 1
ATOM 1766 N N . LEU A 1 228 ? -13.293 -10.379 -2.699 1.00 82.62 228 LEU A N 1
ATOM 1767 C CA . LEU A 1 228 ? -13.804 -11.754 -2.752 1.00 82.62 228 LEU A CA 1
ATOM 1768 C C . LEU A 1 228 ? -13.699 -12.450 -1.389 1.00 82.62 228 LEU A C 1
ATOM 1770 O O . LEU A 1 228 ? -14.659 -13.076 -0.944 1.00 82.62 228 LEU A O 1
ATOM 1774 N N . LEU A 1 229 ? -12.573 -12.273 -0.691 1.00 76.25 229 LEU A N 1
ATOM 1775 C CA . LEU A 1 229 ? -12.406 -12.722 0.691 1.00 76.25 229 LEU A CA 1
ATOM 1776 C C . LEU A 1 229 ? -13.436 -12.081 1.625 1.00 76.25 229 LEU A C 1
ATOM 1778 O O . LEU A 1 229 ? -14.077 -12.787 2.400 1.00 76.25 229 LEU A O 1
ATOM 1782 N N . LEU A 1 230 ? -13.618 -10.761 1.535 1.00 78.88 230 LEU A N 1
ATOM 1783 C CA . LEU A 1 230 ? -14.571 -10.035 2.375 1.00 78.88 230 LEU A CA 1
ATOM 1784 C C . LEU A 1 230 ? -16.015 -10.495 2.134 1.00 78.88 230 LEU A C 1
ATOM 1786 O O . LEU A 1 230 ? -16.750 -10.703 3.092 1.00 78.88 230 LEU A O 1
ATOM 1790 N N . ILE A 1 231 ? -16.404 -10.701 0.874 1.00 81.75 231 ILE A N 1
ATOM 1791 C CA . ILE A 1 231 ? -17.729 -11.198 0.486 1.00 81.75 231 ILE A CA 1
ATOM 1792 C C . ILE A 1 231 ? -17.942 -12.615 1.022 1.00 81.75 231 ILE A C 1
ATOM 1794 O O . ILE A 1 231 ? -18.988 -12.882 1.603 1.00 81.75 231 ILE A O 1
ATOM 1798 N N . CYS A 1 232 ? -16.954 -13.508 0.897 1.00 75.69 232 CYS A N 1
ATOM 1799 C CA . CYS A 1 232 ? -17.056 -14.866 1.441 1.00 75.69 232 CYS A CA 1
ATOM 1800 C C . CYS A 1 232 ? -17.291 -14.846 2.957 1.00 75.69 232 CYS A C 1
ATOM 1802 O O . CYS A 1 232 ? -18.173 -15.536 3.461 1.00 75.69 232 CYS A O 1
ATOM 1804 N N . VAL A 1 233 ? -16.530 -14.017 3.676 1.00 74.69 233 VAL A N 1
ATOM 1805 C CA . VAL A 1 233 ? -16.682 -13.818 5.124 1.00 74.69 233 VAL A CA 1
ATOM 1806 C C . VAL A 1 233 ? -18.053 -13.250 5.468 1.00 74.69 233 VAL A C 1
ATOM 1808 O O . VAL A 1 233 ? -18.697 -13.724 6.399 1.00 74.69 233 VAL A O 1
ATOM 1811 N N . PHE A 1 234 ? -18.492 -12.239 4.722 1.00 77.00 234 PHE A N 1
ATOM 1812 C CA . PHE A 1 234 ? -19.775 -11.582 4.919 1.00 77.00 234 PHE A CA 1
ATOM 1813 C C . PHE A 1 234 ? -20.928 -12.573 4.739 1.00 77.00 234 PHE A C 1
ATOM 1815 O O . PHE A 1 234 ? -21.770 -12.690 5.619 1.00 77.00 234 PHE A O 1
ATOM 1822 N N . ILE A 1 235 ? -20.928 -13.360 3.660 1.00 76.25 235 ILE A N 1
ATOM 1823 C CA . ILE A 1 235 ? -21.941 -14.397 3.428 1.00 76.25 235 ILE A CA 1
ATOM 1824 C C . ILE A 1 235 ? -21.961 -15.399 4.593 1.00 76.25 235 ILE A C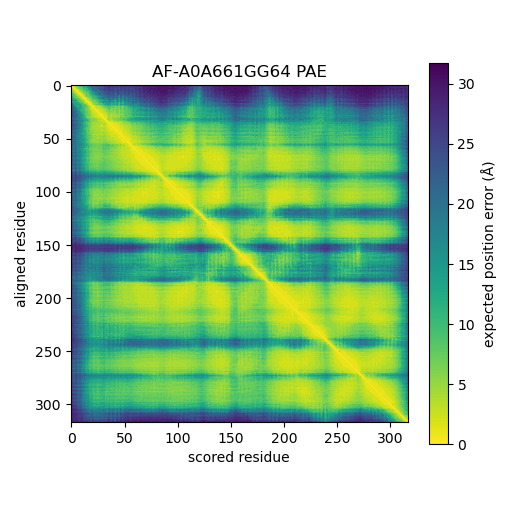 1
ATOM 1826 O O . ILE A 1 235 ? -23.025 -15.664 5.145 1.00 76.25 235 ILE A O 1
ATOM 1830 N N . LEU A 1 236 ? -20.799 -15.898 5.028 1.00 71.94 236 LEU A N 1
ATOM 1831 C CA . LEU A 1 236 ? -20.706 -16.818 6.170 1.00 71.94 236 LEU A CA 1
ATOM 1832 C C . LEU A 1 236 ? -21.281 -16.220 7.459 1.00 71.94 236 LEU A C 1
ATOM 1834 O O . LEU A 1 236 ? -22.017 -16.899 8.176 1.00 71.94 236 LEU A O 1
ATOM 1838 N N . TYR A 1 237 ? -20.980 -14.947 7.720 1.00 72.19 237 TYR A N 1
ATOM 1839 C CA . TYR A 1 237 ? -21.487 -14.229 8.883 1.00 72.19 237 TYR A CA 1
ATOM 1840 C C . TYR A 1 237 ? -23.017 -14.134 8.880 1.00 72.19 237 TYR A C 1
ATOM 1842 O O . TYR A 1 237 ? -23.648 -14.402 9.898 1.00 72.19 237 TYR A O 1
ATOM 1850 N N . PHE A 1 238 ? -23.623 -13.791 7.740 1.00 69.19 238 PHE A N 1
ATOM 1851 C CA . PHE A 1 238 ? -25.077 -13.635 7.634 1.00 69.19 238 PHE A CA 1
ATOM 1852 C C . PHE A 1 238 ? -25.833 -14.959 7.663 1.00 69.19 238 PHE A C 1
ATOM 1854 O O . PHE A 1 238 ? -26.937 -15.013 8.197 1.00 69.19 238 PHE A O 1
ATOM 1861 N N . VAL A 1 239 ? -25.260 -16.024 7.100 1.00 70.31 239 VAL A N 1
ATOM 1862 C CA . VAL A 1 239 ? -25.929 -17.329 7.090 1.00 70.31 239 VAL A CA 1
ATOM 1863 C C . VAL A 1 239 ? -25.820 -18.007 8.459 1.00 70.31 239 VAL A C 1
ATOM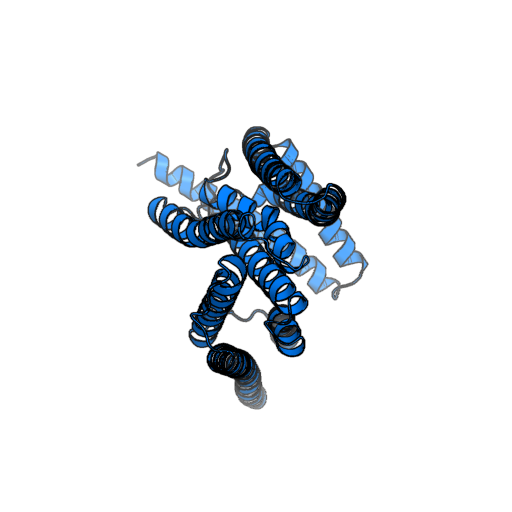 1865 O O . VAL A 1 239 ? -26.784 -18.643 8.879 1.00 70.31 239 VAL A O 1
ATOM 1868 N N . ARG A 1 240 ? -24.674 -17.914 9.161 1.00 60.16 240 ARG A N 1
ATOM 1869 C CA . ARG A 1 240 ? -24.403 -18.763 10.347 1.00 60.16 240 ARG A CA 1
ATOM 1870 C C . ARG A 1 240 ? -23.737 -18.074 11.547 1.00 60.16 240 ARG A C 1
ATOM 1872 O O . ARG A 1 240 ? -23.400 -18.755 12.513 1.00 60.16 240 ARG A O 1
ATOM 1879 N N . GLY A 1 241 ? -23.587 -16.750 11.540 1.00 61.47 241 GLY A N 1
ATOM 1880 C CA . GLY A 1 241 ? -23.023 -15.988 12.658 1.00 61.47 241 GLY A CA 1
ATOM 1881 C C . GLY A 1 241 ? -21.488 -15.874 12.640 1.00 61.47 241 GLY A C 1
ATOM 1882 O O . GLY A 1 241 ? -20.836 -16.192 11.645 1.00 61.47 241 GLY A O 1
ATOM 1883 N N . PRO A 1 242 ? -20.869 -15.360 13.718 1.00 61.19 242 PRO A N 1
ATOM 1884 C CA . PRO A 1 242 ? -19.452 -14.997 13.730 1.00 61.19 242 PRO A CA 1
ATOM 1885 C C . PRO A 1 242 ? -18.525 -16.212 13.584 1.00 61.19 242 PRO A C 1
ATOM 1887 O O . PRO A 1 242 ? -18.418 -17.043 14.484 1.00 61.19 242 PRO A O 1
ATOM 1890 N N . VAL A 1 243 ? -17.786 -16.276 12.472 1.00 62.16 243 VAL A N 1
ATOM 1891 C CA . VAL A 1 243 ? -16.787 -17.325 12.220 1.00 62.16 243 VAL A CA 1
ATOM 1892 C C . VAL A 1 243 ? -15.377 -16.817 12.538 1.00 62.16 243 VAL A C 1
ATOM 1894 O O . VAL A 1 243 ? -14.967 -15.777 12.015 1.00 62.16 243 VAL A O 1
ATOM 1897 N N . PRO A 1 244 ? -14.589 -17.529 13.370 1.00 56.66 244 PRO A N 1
ATOM 1898 C CA . PRO A 1 244 ? -13.224 -17.131 13.682 1.00 56.66 244 PRO A CA 1
ATOM 1899 C C . PRO A 1 244 ? -12.311 -17.349 12.469 1.00 56.66 244 PRO A C 1
ATOM 1901 O O . PRO A 1 244 ? -11.854 -18.459 12.187 1.00 56.66 244 PRO A O 1
ATOM 1904 N N . LEU A 1 245 ? -12.004 -16.268 11.757 1.00 58.84 245 LEU A N 1
ATOM 1905 C CA . LEU A 1 245 ? -11.085 -16.293 10.623 1.00 58.84 245 LEU A CA 1
ATOM 1906 C C . LEU A 1 245 ? -9.646 -16.389 11.115 1.00 58.84 245 LEU A C 1
ATOM 1908 O O . LEU A 1 245 ? -9.069 -15.427 11.619 1.00 58.84 245 LEU A O 1
ATOM 1912 N N . ARG A 1 246 ? -9.047 -17.567 10.949 1.00 66.44 246 ARG A N 1
ATOM 1913 C CA . ARG A 1 246 ? -7.614 -17.761 11.179 1.00 66.44 246 ARG A CA 1
ATOM 1914 C C . ARG A 1 246 ? -6.862 -17.657 9.849 1.00 66.44 246 ARG A C 1
ATOM 1916 O O . ARG A 1 246 ? -7.268 -18.318 8.891 1.00 66.44 246 ARG A O 1
ATOM 1923 N N . PRO A 1 247 ? -5.760 -16.886 9.777 1.00 65.00 247 PRO A N 1
ATOM 1924 C CA . PRO A 1 247 ? -4.918 -16.831 8.587 1.00 65.00 247 PRO A CA 1
ATOM 1925 C C . PRO A 1 247 ? -4.451 -18.233 8.190 1.00 65.00 247 PRO A C 1
ATOM 1927 O O . PRO A 1 247 ? -3.912 -18.970 9.017 1.00 65.00 247 PRO A O 1
ATOM 1930 N N . THR A 1 248 ? -4.646 -18.603 6.929 1.00 78.88 248 THR A N 1
ATOM 1931 C CA . THR A 1 248 ? -4.233 -19.906 6.404 1.00 78.88 248 THR A CA 1
ATOM 1932 C C . THR A 1 248 ? -2.770 -19.852 5.965 1.00 78.88 248 THR A C 1
ATOM 1934 O O . THR A 1 248 ? -2.286 -18.825 5.483 1.00 78.88 248 THR A O 1
ATOM 1937 N N . MET A 1 249 ? -2.047 -20.966 6.107 1.00 79.62 249 MET A N 1
ATOM 1938 C CA . MET A 1 249 ? -0.657 -21.055 5.633 1.00 79.62 249 MET A CA 1
ATOM 1939 C C . MET A 1 249 ? -0.568 -20.840 4.116 1.00 79.62 249 MET A C 1
ATOM 1941 O O . MET A 1 249 ? 0.314 -20.123 3.652 1.00 79.62 249 MET A O 1
ATOM 1945 N N . ILE A 1 250 ? -1.535 -21.373 3.360 1.00 80.12 250 ILE A N 1
ATOM 1946 C CA . ILE A 1 250 ? -1.650 -21.198 1.903 1.00 80.12 250 ILE A CA 1
ATOM 1947 C C . ILE A 1 250 ? -1.796 -19.715 1.538 1.00 80.12 250 ILE A C 1
ATOM 1949 O O . ILE A 1 250 ? -1.091 -19.226 0.653 1.00 80.12 250 ILE A O 1
ATOM 1953 N N . GLY A 1 251 ? -2.652 -18.976 2.252 1.00 80.31 251 GLY A N 1
ATOM 1954 C CA . GLY A 1 251 ? -2.835 -17.544 2.026 1.00 80.31 251 GLY A CA 1
ATOM 1955 C C . GLY A 1 251 ? -1.560 -16.747 2.293 1.00 80.31 251 GLY A C 1
ATOM 1956 O O . GLY A 1 251 ? -1.185 -15.902 1.484 1.00 80.31 251 GLY A O 1
ATOM 1957 N N . ARG A 1 252 ? -0.838 -17.065 3.376 1.00 81.38 252 ARG A N 1
ATOM 1958 C CA . ARG A 1 252 ? 0.441 -16.411 3.707 1.00 81.38 252 ARG A CA 1
ATOM 1959 C C . ARG A 1 252 ? 1.506 -16.637 2.638 1.00 81.38 252 ARG A C 1
ATOM 1961 O O . ARG A 1 252 ? 2.138 -15.675 2.213 1.00 81.38 252 ARG A O 1
ATOM 1968 N N . VAL A 1 253 ? 1.678 -17.882 2.187 1.00 84.06 253 VAL A N 1
ATOM 1969 C CA . VAL A 1 253 ? 2.635 -18.220 1.120 1.00 84.06 253 VAL A CA 1
ATOM 1970 C C . VAL A 1 253 ? 2.264 -17.501 -0.173 1.00 84.06 253 VAL A C 1
ATOM 1972 O O . VAL A 1 253 ? 3.120 -16.880 -0.790 1.00 84.06 253 VAL A O 1
ATOM 1975 N N . THR A 1 254 ? 0.981 -17.499 -0.539 1.00 86.38 254 THR A N 1
ATOM 1976 C CA . THR A 1 254 ? 0.492 -16.819 -1.746 1.00 86.38 254 THR A CA 1
ATOM 1977 C C . THR A 1 254 ? 0.802 -15.324 -1.718 1.00 86.38 254 THR A C 1
ATOM 1979 O O . THR A 1 254 ? 1.341 -14.794 -2.691 1.00 86.38 254 THR A O 1
ATOM 1982 N N . THR A 1 255 ? 0.501 -14.636 -0.612 1.00 83.75 255 THR A N 1
ATOM 1983 C CA . THR A 1 255 ? 0.789 -13.201 -0.464 1.00 83.75 255 THR A CA 1
ATOM 1984 C C . THR A 1 255 ? 2.288 -12.928 -0.500 1.00 83.75 255 THR A C 1
ATOM 1986 O O . THR A 1 255 ? 2.722 -12.052 -1.242 1.00 83.75 255 THR A O 1
ATOM 1989 N N . PHE A 1 256 ? 3.089 -13.713 0.225 1.00 84.12 256 PHE A N 1
ATOM 1990 C CA . PHE A 1 256 ? 4.543 -13.564 0.232 1.00 84.12 256 PHE A CA 1
ATOM 1991 C C . PHE A 1 256 ? 5.144 -13.735 -1.169 1.00 84.12 256 PHE A C 1
ATOM 1993 O O . PHE A 1 256 ? 5.856 -12.855 -1.649 1.00 84.12 256 PHE A O 1
ATOM 2000 N N . SER A 1 257 ? 4.801 -14.823 -1.864 1.00 85.19 257 SER A N 1
ATOM 2001 C CA . SER A 1 257 ? 5.265 -15.081 -3.230 1.00 85.19 257 SER A CA 1
ATOM 2002 C C . SER A 1 257 ? 4.817 -13.993 -4.203 1.00 85.19 257 SER A C 1
ATOM 2004 O O . SER A 1 257 ? 5.604 -13.577 -5.048 1.00 85.19 257 SER A O 1
ATOM 2006 N N . THR A 1 258 ? 3.584 -13.494 -4.063 1.00 87.00 258 THR A N 1
ATOM 2007 C CA . THR A 1 258 ? 3.079 -12.372 -4.868 1.00 87.00 258 THR A CA 1
ATOM 2008 C C . THR A 1 258 ? 3.956 -11.138 -4.694 1.00 87.00 258 THR A C 1
ATOM 2010 O O . THR A 1 258 ? 4.434 -10.586 -5.683 1.00 87.00 258 THR A O 1
ATOM 2013 N N . ASN A 1 259 ? 4.198 -10.724 -3.450 1.00 85.31 259 ASN A N 1
ATOM 2014 C CA . ASN A 1 259 ? 4.949 -9.507 -3.157 1.00 85.31 259 ASN A CA 1
ATOM 2015 C C . ASN A 1 259 ? 6.391 -9.609 -3.671 1.00 85.31 259 ASN A C 1
ATOM 2017 O O . ASN A 1 259 ? 6.883 -8.671 -4.292 1.00 85.31 259 ASN A O 1
ATOM 2021 N N . VAL A 1 260 ? 7.041 -10.764 -3.484 1.00 85.00 260 VAL A N 1
ATOM 2022 C CA . VAL A 1 260 ? 8.407 -11.008 -3.975 1.00 85.00 260 VAL A CA 1
ATOM 2023 C C . VAL A 1 260 ? 8.474 -10.948 -5.501 1.00 85.00 260 VAL A C 1
ATOM 2025 O O . VAL A 1 260 ? 9.338 -10.263 -6.039 1.00 85.00 260 VAL A O 1
ATOM 2028 N N . VAL A 1 261 ? 7.566 -11.625 -6.211 1.00 86.56 261 VAL A N 1
ATOM 2029 C CA . VAL A 1 261 ? 7.576 -11.638 -7.684 1.00 86.56 261 VAL A CA 1
ATOM 2030 C C . VAL A 1 261 ? 7.337 -10.237 -8.249 1.00 86.56 261 VAL A C 1
ATOM 2032 O O . VAL A 1 261 ? 8.076 -9.813 -9.136 1.00 86.56 261 VAL A O 1
ATOM 2035 N N . LEU A 1 262 ? 6.354 -9.497 -7.723 1.00 85.94 262 LEU A N 1
ATOM 2036 C CA . LEU A 1 262 ? 6.088 -8.125 -8.168 1.00 85.94 262 LEU A CA 1
ATOM 2037 C C . LEU A 1 262 ? 7.285 -7.204 -7.899 1.00 85.94 262 LEU A C 1
ATOM 2039 O O . LEU A 1 262 ? 7.652 -6.422 -8.772 1.00 85.94 262 LEU A O 1
ATOM 2043 N N . LEU A 1 263 ? 7.922 -7.324 -6.729 1.00 84.31 263 LEU A N 1
ATOM 2044 C CA . LEU A 1 263 ? 9.107 -6.537 -6.389 1.00 84.31 263 LEU A CA 1
ATOM 2045 C C . LEU A 1 263 ? 10.276 -6.832 -7.337 1.00 84.31 263 LEU A C 1
ATOM 2047 O O . LEU A 1 263 ? 10.910 -5.901 -7.822 1.00 84.31 263 LEU A O 1
ATOM 2051 N N . VAL A 1 264 ? 10.553 -8.104 -7.630 1.00 85.12 264 VAL A N 1
ATOM 2052 C CA . VAL A 1 264 ? 11.656 -8.499 -8.522 1.00 85.12 264 VAL A CA 1
ATOM 2053 C C . VAL A 1 264 ? 11.440 -7.973 -9.944 1.00 85.12 264 VAL A C 1
ATOM 2055 O O . VAL A 1 264 ? 12.358 -7.383 -10.508 1.00 85.12 264 VAL A O 1
ATOM 2058 N N . ILE A 1 265 ? 10.227 -8.116 -10.492 1.00 84.62 265 ILE A N 1
ATOM 2059 C CA . ILE A 1 265 ? 9.882 -7.581 -11.821 1.00 84.62 265 ILE A CA 1
ATOM 2060 C C . ILE A 1 265 ? 10.018 -6.050 -11.836 1.00 84.62 265 ILE A C 1
ATOM 2062 O O . ILE A 1 265 ? 10.556 -5.479 -12.784 1.00 84.62 265 ILE A O 1
ATOM 2066 N N . ALA A 1 266 ? 9.572 -5.370 -10.776 1.00 82.31 266 ALA A N 1
ATOM 2067 C CA . ALA A 1 266 ? 9.693 -3.919 -10.671 1.00 82.31 266 ALA A CA 1
ATOM 2068 C C . ALA A 1 266 ? 11.146 -3.443 -10.582 1.00 82.31 266 ALA A C 1
ATOM 2070 O O . ALA A 1 266 ? 11.502 -2.454 -11.219 1.00 82.31 266 ALA A O 1
ATOM 2071 N N . LEU A 1 267 ? 11.993 -4.139 -9.819 1.00 81.12 267 LEU A N 1
ATOM 2072 C CA . LEU A 1 267 ? 13.412 -3.807 -9.709 1.00 81.12 267 LEU A CA 1
ATOM 2073 C C . LEU A 1 267 ? 14.146 -4.004 -11.030 1.00 81.12 267 LEU A C 1
ATOM 2075 O O . LEU A 1 267 ? 14.939 -3.144 -11.399 1.00 81.12 267 LEU A O 1
ATOM 2079 N N . GLU A 1 268 ? 13.871 -5.089 -11.752 1.00 80.75 268 GLU A N 1
ATOM 2080 C CA . GLU A 1 268 ? 14.448 -5.297 -13.080 1.00 80.75 268 GLU A CA 1
ATOM 2081 C C . GLU A 1 268 ? 14.070 -4.164 -14.037 1.00 80.75 268 GLU A C 1
ATOM 2083 O O . GLU A 1 268 ? 14.941 -3.569 -14.674 1.00 80.75 268 GLU A O 1
ATOM 2088 N N . PHE A 1 269 ? 12.781 -3.818 -14.081 1.00 79.25 269 PHE A N 1
ATOM 2089 C CA . PHE A 1 269 ? 12.288 -2.731 -14.917 1.00 79.25 269 PHE A CA 1
ATOM 2090 C C . PHE A 1 269 ? 12.941 -1.387 -14.569 1.00 79.25 269 PHE A C 1
ATOM 2092 O O . PHE A 1 269 ? 13.419 -0.676 -15.452 1.00 79.25 269 PHE A O 1
ATOM 2099 N N . LEU A 1 270 ? 13.006 -1.040 -13.280 1.00 77.19 270 LEU A N 1
ATOM 2100 C CA . LEU A 1 270 ? 13.554 0.242 -12.833 1.00 77.19 270 LEU A CA 1
ATOM 2101 C C . LEU A 1 270 ? 15.067 0.335 -12.995 1.00 77.19 270 LEU A C 1
ATOM 2103 O O . LEU A 1 270 ? 15.577 1.397 -13.340 1.00 77.19 270 LEU A O 1
ATOM 2107 N N . LEU A 1 271 ? 15.795 -0.753 -12.758 1.00 78.06 271 LEU A N 1
ATOM 2108 C CA . LEU A 1 271 ? 17.244 -0.787 -12.945 1.00 78.06 271 LEU A CA 1
ATOM 2109 C C . LEU A 1 271 ? 17.635 -0.996 -14.412 1.00 78.06 271 LEU A C 1
ATOM 2111 O O . LEU A 1 271 ? 18.823 -0.947 -14.725 1.00 78.06 271 LEU A O 1
ATOM 2115 N N . SER A 1 272 ? 16.655 -1.206 -15.303 1.00 75.69 272 SER A N 1
ATOM 2116 C CA . SER A 1 272 ? 16.874 -1.518 -16.719 1.00 75.69 272 SER A CA 1
ATOM 2117 C C . SER A 1 272 ? 17.866 -2.675 -16.902 1.00 75.69 272 SER A C 1
ATOM 2119 O O . SER A 1 272 ? 18.712 -2.652 -17.797 1.00 75.69 272 SER A O 1
ATOM 2121 N N . THR A 1 273 ? 17.799 -3.670 -16.013 1.00 76.69 273 THR A N 1
ATOM 2122 C CA . THR A 1 273 ? 18.633 -4.872 -16.087 1.00 76.69 273 THR A CA 1
ATOM 2123 C C . THR A 1 273 ? 17.971 -5.920 -16.979 1.00 76.69 273 THR A C 1
ATOM 2125 O O . THR A 1 273 ? 16.790 -5.839 -17.297 1.00 76.69 273 THR A O 1
ATOM 2128 N N . SER A 1 274 ? 18.751 -6.906 -17.424 1.00 79.75 274 SER A N 1
ATOM 2129 C CA . SER A 1 274 ? 18.285 -7.998 -18.290 1.00 79.75 274 SER A CA 1
ATOM 2130 C C . SER A 1 274 ? 18.483 -9.362 -17.621 1.00 79.75 274 SER A C 1
ATOM 2132 O O . SER A 1 274 ? 18.986 -10.303 -18.239 1.00 79.75 274 SER A O 1
ATOM 2134 N N . TRP A 1 275 ? 18.217 -9.441 -16.316 1.00 81.19 275 TRP A N 1
ATOM 2135 C CA . TRP A 1 275 ? 18.466 -10.648 -15.521 1.00 81.19 275 TRP A CA 1
ATOM 2136 C C . TRP A 1 275 ? 17.350 -11.685 -15.671 1.00 81.19 275 TRP A C 1
ATOM 2138 O O . TRP A 1 275 ? 17.625 -12.885 -15.614 1.00 81.19 275 TRP A O 1
ATOM 2148 N N . LEU A 1 276 ? 16.106 -11.253 -15.879 1.00 82.88 276 LEU A N 1
ATOM 2149 C CA . LEU A 1 276 ? 14.975 -12.116 -16.178 1.00 82.88 276 LEU A CA 1
ATOM 2150 C C . LEU A 1 276 ? 14.753 -12.134 -17.687 1.00 82.88 276 LEU A C 1
ATOM 2152 O O . LEU A 1 276 ? 14.535 -11.134 -18.365 1.00 82.88 276 LEU A O 1
ATOM 2156 N N . THR A 1 277 ? 14.755 -13.340 -18.232 1.00 85.94 277 THR A N 1
ATOM 2157 C CA . THR A 1 277 ? 14.287 -13.531 -19.602 1.00 85.94 277 THR A CA 1
ATOM 2158 C C . THR A 1 277 ? 12.762 -13.353 -19.657 1.00 85.94 277 THR A C 1
ATOM 2160 O O . THR A 1 277 ? 12.079 -13.657 -18.672 1.00 85.94 277 THR A O 1
ATOM 2163 N N . PRO A 1 278 ? 12.177 -12.970 -20.808 1.00 85.12 278 PRO A N 1
ATOM 2164 C CA . PRO A 1 278 ? 10.720 -12.921 -20.970 1.00 85.12 278 PRO A CA 1
ATOM 2165 C C . PRO A 1 278 ? 10.020 -14.227 -20.557 1.00 85.12 278 PRO A C 1
ATOM 2167 O O . PRO A 1 278 ? 8.948 -14.209 -19.957 1.00 85.12 278 PRO A O 1
ATOM 2170 N N . LEU A 1 279 ? 10.677 -15.372 -20.784 1.00 87.00 279 LEU A N 1
ATOM 2171 C CA . LEU A 1 279 ? 10.201 -16.687 -20.354 1.00 87.00 279 LEU A CA 1
ATOM 2172 C C . LEU A 1 279 ? 10.129 -16.828 -18.822 1.00 87.00 279 LEU A C 1
ATOM 2174 O O . LEU A 1 279 ? 9.227 -17.485 -18.304 1.00 87.00 279 LEU A O 1
ATOM 2178 N N . MET A 1 280 ? 11.069 -16.238 -18.078 1.00 87.19 280 MET A N 1
ATOM 2179 C CA . MET A 1 280 ? 11.047 -16.236 -16.610 1.00 87.19 280 MET A CA 1
ATOM 2180 C C . MET A 1 280 ? 9.904 -15.377 -16.070 1.00 87.19 280 MET A C 1
ATOM 2182 O O . MET A 1 280 ? 9.224 -15.806 -15.135 1.00 87.19 280 MET A O 1
ATOM 2186 N N . ILE A 1 281 ? 9.652 -14.214 -16.680 1.00 85.19 281 ILE A N 1
ATOM 2187 C CA . ILE A 1 281 ? 8.512 -13.353 -16.332 1.00 85.19 281 ILE A CA 1
ATOM 2188 C C . ILE A 1 281 ? 7.205 -14.110 -16.583 1.00 85.19 281 ILE A C 1
ATOM 2190 O O . ILE A 1 281 ? 6.371 -14.221 -15.686 1.00 85.19 281 ILE A O 1
ATOM 2194 N N . GLU A 1 282 ? 7.061 -14.727 -17.757 1.00 88.56 282 GLU A N 1
ATOM 2195 C CA . GLU A 1 282 ? 5.868 -15.496 -18.109 1.00 88.56 282 GLU A CA 1
ATOM 2196 C C . GLU A 1 282 ? 5.619 -16.662 -17.137 1.00 88.56 282 GLU A C 1
ATOM 2198 O O . GLU A 1 282 ? 4.505 -16.841 -16.637 1.00 88.56 282 GLU A O 1
ATOM 2203 N N . ARG A 1 283 ? 6.660 -17.441 -16.810 1.00 89.50 283 ARG A N 1
ATOM 2204 C CA . ARG A 1 283 ? 6.572 -18.532 -15.823 1.00 89.50 283 ARG A CA 1
ATOM 2205 C C . ARG A 1 283 ? 6.172 -18.020 -14.441 1.00 89.50 283 ARG A C 1
ATOM 2207 O O . ARG A 1 283 ? 5.350 -18.654 -13.782 1.00 89.50 283 ARG A O 1
ATOM 2214 N N . SER A 1 284 ? 6.710 -16.875 -14.025 1.00 87.75 284 SER A N 1
ATOM 2215 C CA . SER A 1 284 ? 6.382 -16.246 -12.741 1.00 87.75 284 SER A CA 1
ATOM 2216 C C . SER A 1 284 ? 4.921 -15.795 -12.703 1.00 87.75 284 SER A C 1
ATOM 2218 O O . SER A 1 284 ? 4.209 -16.093 -11.748 1.00 87.75 284 SER A O 1
ATOM 2220 N N . VAL A 1 285 ? 4.432 -15.171 -13.777 1.00 88.69 285 VAL A N 1
ATOM 2221 C CA . VAL A 1 285 ? 3.023 -14.784 -13.940 1.00 88.69 285 VAL A CA 1
ATOM 2222 C C . VAL A 1 285 ? 2.098 -16.004 -13.871 1.00 88.69 285 VAL A C 1
ATOM 2224 O O . VAL A 1 285 ? 1.113 -15.980 -13.132 1.00 88.69 285 VAL A O 1
ATOM 2227 N N . ARG A 1 286 ? 2.420 -17.103 -14.571 1.00 90.62 286 ARG A N 1
ATOM 2228 C CA . ARG A 1 286 ? 1.637 -18.354 -14.498 1.00 90.62 286 ARG A CA 1
ATOM 2229 C C . ARG A 1 286 ? 1.625 -18.946 -13.087 1.00 90.62 286 ARG A C 1
ATOM 2231 O O . ARG A 1 286 ? 0.574 -19.381 -12.622 1.00 90.62 286 ARG A O 1
ATOM 2238 N N . LEU A 1 287 ? 2.764 -18.933 -12.392 1.00 89.81 287 LEU A N 1
ATOM 2239 C CA . LEU A 1 287 ? 2.850 -19.382 -11.002 1.00 89.81 287 LEU A CA 1
ATOM 2240 C C . LEU A 1 287 ? 1.949 -18.544 -10.083 1.00 89.81 287 LEU A C 1
ATOM 2242 O O . LEU A 1 287 ? 1.259 -19.109 -9.237 1.00 89.81 287 LEU A O 1
ATOM 2246 N N . LEU A 1 288 ? 1.900 -17.221 -10.270 1.00 89.81 288 LEU A N 1
ATOM 2247 C CA . LEU A 1 288 ? 1.010 -16.352 -9.495 1.00 89.81 288 LEU A CA 1
ATOM 2248 C C . LEU A 1 288 ? -0.468 -16.673 -9.731 1.00 89.81 288 LEU A C 1
ATOM 2250 O O . LEU A 1 288 ? -1.218 -16.764 -8.759 1.00 89.81 288 LEU A O 1
ATOM 2254 N N . TYR A 1 289 ? -0.886 -16.911 -10.979 1.00 91.31 289 TYR A N 1
ATOM 2255 C CA . TYR A 1 289 ? -2.252 -17.368 -11.262 1.00 91.31 289 TYR A CA 1
ATOM 2256 C C . TYR A 1 289 ? -2.588 -18.661 -10.517 1.00 91.31 289 TYR A C 1
ATOM 2258 O O . TYR A 1 289 ? -3.646 -18.748 -9.896 1.00 91.31 289 TYR A O 1
ATOM 2266 N N . LEU A 1 290 ? -1.682 -19.645 -10.542 1.00 90.62 290 LEU A N 1
ATOM 2267 C CA . LEU A 1 290 ? -1.879 -20.926 -9.861 1.00 90.62 290 LEU A CA 1
ATOM 2268 C C . LEU A 1 290 ? -1.976 -20.756 -8.343 1.00 90.62 290 LEU A C 1
ATOM 2270 O O . LEU A 1 290 ? -2.886 -21.309 -7.735 1.00 90.62 290 LEU A O 1
ATOM 2274 N N . LEU A 1 291 ? -1.086 -19.971 -7.731 1.00 89.69 291 LEU A N 1
ATOM 2275 C CA . LEU A 1 291 ? -1.096 -19.736 -6.284 1.00 89.69 291 LEU A CA 1
ATOM 2276 C C . LEU A 1 291 ? -2.362 -19.000 -5.833 1.00 89.69 291 LEU A C 1
ATOM 2278 O O . LEU A 1 291 ? -3.012 -19.415 -4.874 1.00 89.69 291 LEU A O 1
ATOM 2282 N N . ILE A 1 292 ? -2.742 -17.929 -6.536 1.00 87.94 292 ILE A N 1
ATOM 2283 C CA . ILE A 1 292 ? -3.938 -17.154 -6.188 1.00 87.94 292 ILE A CA 1
ATOM 2284 C C . ILE A 1 292 ? -5.197 -17.990 -6.422 1.00 87.94 292 ILE A C 1
ATOM 2286 O O . ILE A 1 292 ? -6.059 -18.038 -5.545 1.00 87.94 292 ILE A O 1
ATOM 2290 N N . GLY A 1 293 ? -5.282 -18.692 -7.555 1.00 87.50 293 GLY A N 1
ATOM 2291 C CA . GLY A 1 293 ? -6.388 -19.596 -7.861 1.00 87.50 293 GLY A CA 1
ATOM 2292 C C . GLY A 1 293 ? -6.525 -20.714 -6.827 1.00 87.50 293 GLY A C 1
ATOM 2293 O O . GLY A 1 293 ? -7.616 -20.928 -6.306 1.00 87.50 293 GLY A O 1
ATOM 2294 N N . ALA A 1 294 ? -5.421 -21.366 -6.452 1.00 87.25 294 ALA A N 1
ATOM 2295 C CA . ALA A 1 294 ? -5.412 -22.400 -5.420 1.00 87.25 294 ALA A CA 1
ATOM 2296 C C . ALA A 1 294 ? -5.860 -21.862 -4.056 1.00 87.25 294 ALA A C 1
ATOM 2298 O O . ALA A 1 294 ? -6.629 -22.524 -3.364 1.00 87.25 294 ALA A O 1
ATOM 2299 N N . ASN A 1 295 ? -5.432 -20.653 -3.674 1.00 86.88 295 ASN A N 1
ATOM 2300 C CA . ASN A 1 295 ? -5.875 -20.025 -2.431 1.00 86.88 295 ASN A CA 1
ATOM 2301 C C . ASN A 1 295 ? -7.388 -19.749 -2.445 1.00 86.88 295 ASN A C 1
ATOM 2303 O O . ASN A 1 295 ? -8.078 -20.087 -1.486 1.00 86.88 295 ASN A O 1
ATOM 2307 N N . VAL A 1 296 ? -7.917 -19.194 -3.543 1.00 84.00 296 VAL A N 1
ATOM 2308 C CA . VAL A 1 296 ? -9.360 -18.938 -3.702 1.00 84.00 296 VAL A CA 1
ATOM 2309 C C . VAL A 1 296 ? -10.161 -20.241 -3.654 1.00 84.00 296 VAL A C 1
ATOM 2311 O O . VAL A 1 296 ? -11.124 -20.328 -2.898 1.00 84.00 296 VAL A O 1
ATOM 2314 N N . LEU A 1 297 ? -9.743 -21.272 -4.393 1.00 85.69 297 LEU A N 1
ATOM 2315 C CA . LEU A 1 297 ? -10.407 -22.579 -4.390 1.00 85.69 297 LEU A CA 1
ATOM 2316 C C . LEU A 1 297 ? -10.363 -23.245 -3.014 1.00 85.69 297 LEU A C 1
ATOM 2318 O O . LEU A 1 297 ? -11.373 -23.772 -2.563 1.00 85.69 297 LEU A O 1
ATOM 2322 N N . TYR A 1 298 ? -9.225 -23.180 -2.320 1.00 84.69 298 TYR A N 1
ATOM 2323 C CA . TYR A 1 298 ? -9.093 -23.704 -0.961 1.00 84.69 298 TYR A CA 1
ATOM 2324 C C . TYR A 1 298 ? -10.059 -23.019 0.012 1.00 84.69 298 TYR A C 1
ATOM 2326 O O . TYR A 1 298 ? -10.661 -23.669 0.865 1.00 84.69 298 TYR A O 1
ATOM 2334 N N . LEU A 1 299 ? -10.222 -21.702 -0.113 1.00 78.25 299 LEU A N 1
ATOM 2335 C CA . LEU A 1 299 ? -11.160 -20.945 0.708 1.00 78.25 299 LEU A CA 1
ATOM 2336 C C . LEU A 1 299 ? -12.607 -21.310 0.389 1.00 78.25 299 LEU A C 1
ATOM 2338 O O . LEU A 1 299 ? -13.360 -21.562 1.321 1.00 78.25 299 LEU A O 1
ATOM 2342 N N . LEU A 1 300 ? -12.973 -21.397 -0.891 1.00 80.56 300 LEU A N 1
ATOM 2343 C CA . LEU A 1 300 ? -14.310 -21.820 -1.315 1.00 80.56 300 LEU A CA 1
ATOM 2344 C C . LEU A 1 300 ? -14.633 -23.245 -0.855 1.00 80.56 300 LEU A C 1
ATOM 2346 O O . LEU A 1 300 ? -15.712 -23.467 -0.317 1.00 80.56 300 LEU A O 1
ATOM 2350 N N . GLY A 1 301 ? -13.690 -24.181 -0.989 1.00 81.56 301 GLY A N 1
ATOM 2351 C CA . GLY A 1 301 ? -13.828 -25.544 -0.470 1.00 81.56 301 GLY A CA 1
ATOM 2352 C C . GLY A 1 301 ? -14.030 -25.549 1.041 1.00 81.56 301 GLY A C 1
ATOM 2353 O O . GLY A 1 301 ? -14.942 -26.192 1.538 1.00 81.56 301 GLY A O 1
ATOM 2354 N N . ARG A 1 302 ? -13.281 -24.720 1.780 1.00 77.69 302 ARG A N 1
ATOM 2355 C CA . ARG A 1 302 ? -13.527 -24.548 3.215 1.00 77.69 302 ARG A CA 1
ATOM 2356 C C . ARG A 1 302 ? -14.897 -23.981 3.537 1.00 77.69 302 ARG A C 1
ATOM 2358 O O . ARG A 1 302 ? -15.432 -24.361 4.567 1.00 77.69 302 ARG A O 1
ATOM 2365 N N . VAL A 1 303 ? -15.431 -23.068 2.729 1.00 72.81 303 VAL A N 1
ATOM 2366 C CA . VAL A 1 303 ? -16.807 -22.584 2.903 1.00 72.81 303 VAL A CA 1
ATOM 2367 C C . VAL A 1 303 ? -17.796 -23.729 2.662 1.00 72.81 303 VAL A C 1
ATOM 2369 O O . VAL A 1 303 ? -18.694 -23.907 3.477 1.00 72.81 303 VAL A O 1
ATOM 2372 N N . ALA A 1 304 ? -17.594 -24.532 1.611 1.00 74.31 304 ALA A N 1
ATOM 2373 C CA . ALA A 1 304 ? -18.454 -25.660 1.247 1.00 74.31 304 ALA A CA 1
ATOM 2374 C C . ALA A 1 304 ? -18.445 -26.796 2.294 1.00 74.31 304 ALA A C 1
ATOM 2376 O O . ALA A 1 304 ? -19.503 -27.203 2.771 1.00 74.31 304 ALA A O 1
ATOM 2377 N N . ASP A 1 305 ? -17.270 -27.237 2.746 1.00 73.38 305 ASP A N 1
ATOM 2378 C CA . ASP A 1 305 ? -17.139 -28.267 3.789 1.00 73.38 305 ASP A CA 1
ATOM 2379 C C . ASP A 1 305 ? -17.828 -27.828 5.091 1.00 73.38 305 ASP A C 1
ATOM 2381 O O . ASP A 1 305 ? -18.472 -28.617 5.785 1.00 73.38 305 ASP A O 1
ATOM 2385 N N . TRP A 1 306 ? -17.718 -26.538 5.427 1.00 64.06 306 TRP A N 1
ATOM 2386 C CA . TRP A 1 306 ? -18.399 -25.961 6.587 1.00 64.06 306 TRP A CA 1
ATOM 2387 C C . TRP A 1 306 ? -19.914 -25.879 6.400 1.00 64.06 306 TRP A C 1
ATOM 2389 O O . TRP A 1 306 ? -20.653 -25.892 7.389 1.00 64.06 306 TRP A O 1
ATOM 2399 N N . THR A 1 307 ? -20.392 -25.779 5.155 1.00 61.81 307 THR A N 1
ATOM 2400 C CA . THR A 1 307 ? -21.827 -25.840 4.884 1.00 61.81 307 THR A CA 1
ATOM 2401 C C . THR A 1 307 ? -22.392 -27.240 5.113 1.00 61.81 307 THR A C 1
ATOM 2403 O O . THR A 1 307 ? -23.371 -27.355 5.850 1.00 61.81 307 THR A O 1
ATOM 2406 N N . GLU A 1 308 ? -21.720 -28.279 4.607 1.00 64.31 308 GLU A N 1
ATOM 2407 C CA . GLU A 1 308 ? -22.165 -29.681 4.682 1.00 64.31 308 GLU A CA 1
ATOM 2408 C C . GLU A 1 308 ? -22.135 -30.258 6.109 1.00 64.31 308 GLU A C 1
ATOM 2410 O O . GLU A 1 308 ? -23.068 -30.942 6.532 1.00 64.31 308 GLU A O 1
ATOM 2415 N N . LEU A 1 309 ? -21.095 -29.947 6.893 1.00 59.44 309 LEU A N 1
ATOM 2416 C CA . LEU A 1 309 ? -20.953 -30.429 8.277 1.00 59.44 309 LEU A CA 1
ATOM 2417 C C . LEU A 1 309 ? -22.086 -29.971 9.209 1.00 59.44 309 LEU A C 1
ATOM 2419 O O . LEU A 1 309 ? -22.356 -30.638 10.207 1.00 59.44 309 LEU A O 1
ATOM 2423 N N . ASN A 1 310 ? -22.734 -28.844 8.908 1.00 52.81 310 ASN A N 1
ATOM 2424 C CA . ASN A 1 310 ? -23.771 -28.270 9.763 1.00 52.81 310 ASN A CA 1
ATOM 2425 C C . ASN A 1 310 ? -25.191 -28.687 9.347 1.00 52.81 310 ASN A C 1
ATOM 2427 O O . ASN A 1 310 ? -26.052 -28.812 10.215 1.00 52.81 310 ASN A O 1
ATOM 2431 N N . ASP A 1 311 ? -25.427 -28.964 8.060 1.00 56.44 311 ASP A N 1
ATOM 2432 C CA . ASP A 1 311 ? -26.700 -29.538 7.596 1.00 56.44 311 ASP A CA 1
ATOM 2433 C C . ASP A 1 311 ? -26.906 -30.930 8.228 1.00 56.44 311 ASP A C 1
ATOM 2435 O O . ASP A 1 311 ? -27.970 -31.231 8.763 1.00 56.44 311 ASP A O 1
ATOM 2439 N N . GLY A 1 312 ? -25.829 -31.719 8.349 1.00 52.53 312 GLY A N 1
ATOM 2440 C CA . GLY A 1 312 ? -25.845 -32.999 9.068 1.00 52.53 312 GLY A CA 1
ATOM 2441 C C . GLY A 1 312 ? -26.020 -32.912 10.597 1.00 52.53 312 GLY A C 1
ATOM 2442 O O . GLY A 1 312 ? -26.198 -33.951 11.241 1.00 52.53 312 GLY A O 1
ATOM 2443 N N . LEU A 1 313 ? -25.952 -31.710 11.188 1.00 50.47 313 LEU A N 1
ATOM 2444 C CA . LEU A 1 313 ? -26.240 -31.454 1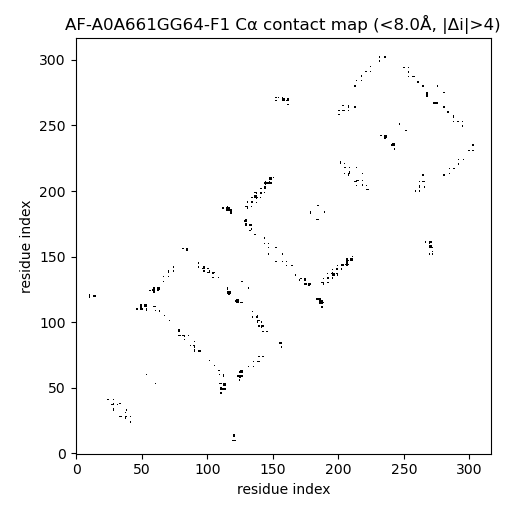2.607 1.00 50.47 313 LEU A CA 1
ATOM 2445 C C . LEU A 1 313 ? -27.658 -30.903 12.825 1.00 50.47 313 LEU A C 1
ATOM 2447 O O . LEU A 1 313 ? -28.241 -31.181 13.870 1.00 50.47 313 LEU A O 1
ATOM 2451 N N . GLN A 1 314 ? -28.230 -30.174 11.858 1.00 49.03 314 GLN A N 1
ATOM 2452 C CA . GLN A 1 314 ? -29.629 -29.724 11.914 1.00 49.03 314 GLN A CA 1
ATOM 2453 C C . GLN A 1 314 ? -30.626 -30.862 11.652 1.00 49.03 314 GLN A C 1
ATOM 2455 O O . GLN A 1 314 ? -31.668 -30.879 12.293 1.00 49.03 314 GLN A O 1
ATOM 2460 N N . ASP A 1 315 ? -30.275 -31.861 10.836 1.00 48.28 315 ASP A N 1
ATOM 2461 C CA . ASP A 1 315 ? -31.107 -33.062 10.616 1.00 48.28 315 ASP A CA 1
ATOM 2462 C C . ASP A 1 315 ? -31.122 -34.051 11.807 1.00 48.28 315 ASP A C 1
ATOM 2464 O O . ASP A 1 315 ? -31.782 -35.090 11.756 1.00 48.28 315 ASP A O 1
ATOM 2468 N N . ARG A 1 316 ? -30.380 -33.770 12.891 1.00 46.53 316 ARG A N 1
ATOM 2469 C CA . ARG A 1 316 ? -30.320 -34.618 14.101 1.00 46.53 316 ARG A CA 1
ATOM 2470 C C . ARG A 1 316 ? -31.094 -34.069 15.306 1.00 46.53 316 ARG A C 1
ATOM 2472 O O . ARG A 1 316 ? -30.987 -34.657 16.386 1.00 46.53 316 ARG A O 1
ATOM 2479 N N . HIS A 1 317 ? -31.854 -32.989 15.144 1.00 37.03 317 HIS A N 1
ATOM 2480 C CA . HIS A 1 317 ? -32.729 -32.419 16.174 1.00 37.03 317 HIS A CA 1
ATOM 2481 C C . HIS A 1 317 ? -34.185 -32.420 15.718 1.00 37.03 317 HIS A C 1
ATOM 2483 O O . HIS A 1 317 ? -35.043 -32.672 16.594 1.00 37.03 317 HIS A O 1
#

Solvent-accessible surface area (backbone atoms only — not comparable to full-atom values): 16915 Å² total; per-residue (Å²): 123,72,72,63,57,59,50,52,59,52,26,54,52,44,50,47,50,56,50,46,52,53,49,51,49,51,50,51,22,58,73,52,71,65,34,75,66,38,52,50,51,48,52,51,55,52,48,53,48,29,54,48,40,53,70,75,32,59,57,34,50,53,40,49,50,51,48,51,50,52,44,49,51,48,51,52,47,52,42,51,56,49,28,72,79,44,56,65,71,57,30,53,50,48,48,64,60,33,52,62,48,32,49,51,45,49,50,52,53,57,55,44,54,74,31,55,30,36,79,72,46,47,86,51,57,55,70,51,69,44,41,49,51,25,44,41,43,40,40,46,18,58,64,64,16,50,66,38,72,48,85,75,72,47,92,75,55,17,53,61,53,39,52,49,51,50,51,56,60,50,44,56,59,49,30,57,48,49,35,61,72,65,72,60,60,28,61,37,36,57,52,35,40,56,50,14,54,51,39,37,52,51,27,45,42,49,14,38,33,71,56,66,77,39,59,64,70,56,47,52,50,66,58,49,52,57,59,51,52,51,50,56,51,50,53,48,35,74,76,75,41,93,72,89,84,69,89,49,70,63,51,52,52,36,52,51,54,49,54,51,52,54,48,52,56,49,46,36,62,32,62,68,55,83,85,68,51,72,67,52,52,51,51,50,53,53,50,49,52,52,42,52,50,50,40,52,50,53,50,51,49,54,53,50,56,59,50,56,64,47,54,68,54,61,79,73,113

Nearest PDB structures (foldseek):
  7drk-assembly1_B  TM=7.151E-01  e=4.349E-04  Staphylococcus aureus subsp. aureus N315
  4mnd-assembly1_A-2  TM=4.470E-01  e=2.604E-01  Archaeoglobus fulgidus

Secondary structure (DSSP, 8-state):
-HHHHHHHHHHHHHHHHHHHHHHHHHHHHHHTTT-HHHHHHHHHHHHHHHHHHHHH-HHHHHHHHHHHHHHHHHHHHHHHHHHHHS-HHHHHHHHHHHHHHHHHHHHHHHHTGGG-SBTT-PPPSS--HHHHHHHHHHHHTHHHHGGGGSS---TTHHHHHHHHHHHHHHHHHHHHHHHHHHT--BHHHHHHHHHHHHHHHHHHHHHHHHTTSS-HHHHHHHHHHHHHHHHHHHHHHHHHS----PPPHHHHHHHHHHHHHHHHHHHHHHHT---S-HHHHHHHHHHHHHHHHHHHHHHHHHHHHHHHHHHHHHTT-

Foldseek 3Di:
DVVVVVLVVLLCVLVCVVCVVVVVLVVQCVVVVNDPVSVVVSVVVLQVVLVVLLVVQVLAVVQLVVLLCVLVVVLLVLLVVVCVVDPPVLSVVSCVQQVVQLVVLSVVCSSCSVQQAWPSRDDDNHRDPLLSLLSSLSNNQLVLLSCLLDPDQDQPRLVVSLVVLVVNVVSLVVSVVSCVVVVTDTPSSVVSNVNSLLSNLLNLLVSCCSSVLAPPVLSVLSNVLVVLVVVLLVVCCVVPHHDDDDDDPLNVVLSVLSVVLSSVSSSCNSNVHDPDDSVNSVVSNVVNCVSSVVVSVVSVVVSVVVVVVVVVVVVVD

Sequence (317 aa):
MKRTATTAAANDTSHYAVSAFTNELIDDVARDHYSLRAWRTLLSRSCSRSLDDIRRSPERMRSVSHWIVIVGSLGALIILLASHYQSTDRALTALAFWLPWFTAAVFFLVTHIGMVDDDLGLPRQKL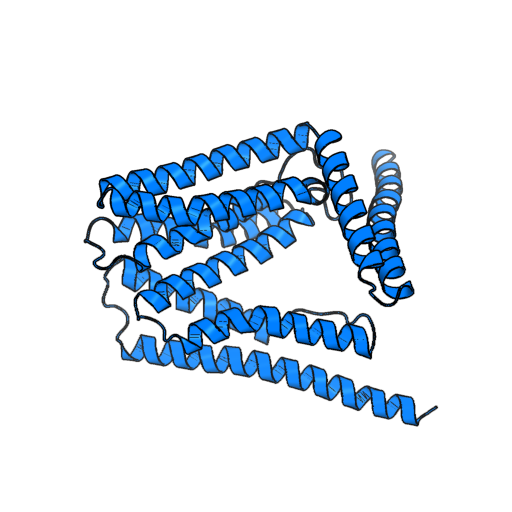LLANGLSFSRLALAPLVVWPCLQIPVGPAAGPVFAVFLIALSFSDLLDGWIARWQGLCTRMGRMLDILADLALVTFLAAGLCMAGLIPWPLFALLIARYPLLLICVFILYFVRGPVPLRPTMIGRVTTFSTNVVLLVIALEFLLSTSWLTPLMIERSVRLLYLLIGANVLYLLGRVADWTELNDGLQDRH

Mean predicted aligned error: 10.5 Å

Radius of gyration: 22.63 Å; Cα contacts (8 Å, |Δi|>4): 245; chains: 1; bounding box: 52×54×65 Å